Protein AF-A0ABD3M7P0-F1 (afdb_monomer_lite)

Radius of gyration: 21.56 Å; chains: 1; bounding box: 68×52×53 Å

Sequence (259 aa):
MTFDNIQPNRVEDSIAHQPITVCNRIAPLPPSDDIQATLRYATCPLLSNPPEKTTILLFLLDNTQLKGRTGNNLIEFFHSLQYGRDKGIVVGMMQENWPTRMITEMWMAVHDDNIVAWKRMMERAFCVINSKRMDSADLFYYQHEGSRDDYIGFQSHIIRALWRSYNKGSGFDIQHAPVRDMCSAVDAIFGGVRAPVYSVVHSRSLEDVGMYLSKMVSDKFGCDPIAALEMQPEYVKAVLEPLDLLKHPIIFMTDNQRP

pLDDT: mean 74.7, std 16.62, range [27.19, 93.44]

Foldseek 3Di:
DDDDDPDPPDPVVPPLQDAQAFLNFGDPDDSVLSNVLCVVALDQVCVVPPPPDQPEEEDDDPPDDDPDDLVLVLQLVLLQLLVCVLVVHAYAYACPDPVQQSLCQWFQADAPVPVVVSQVLCCRQRVHDHDDDDYRPCSSPDDRPDDPVVSVSNSVSSVSSRSNGGDQQDHAGSVRHTHDGPSVVVCVQANPDNDFDEAEDEQDDPDPCQLVVLVVCCVVPVDDSVCVNQVPPVSVCVVCVVVVRVVGGYHYHYPPDRD

Secondary structure (DSSP, 8-state):
-------S-SSHHHHTTSPPEETTEE-SS-HHHHHHHHHHHS--HHHHS--SS--EEEB---SS---SSHHHHHHHHHHHHHHHHHHT-EEE--TTSHHHHHHHHHBS-B-TT-HHHHHHHHHHHH-EE----B-SHHHHT---SS-HHHHHHHHHHHHHHHHHSB-BS-SB-TTSPBPPBHHHHHHHHHTT-SS---EEEEE---GGGHHHHHHHHHHHH---HHHHHH--HHHHHHHHTTTT-TTS-EEEEE-SS--

Organism: NCBI:txid259834

Structure (mmCIF, N/CA/C/O backbone):
data_AF-A0ABD3M7P0-F1
#
_entry.id   AF-A0ABD3M7P0-F1
#
loop_
_atom_site.group_PDB
_atom_site.id
_atom_site.type_symbol
_atom_site.label_atom_id
_atom_site.label_alt_id
_atom_site.label_comp_id
_atom_site.label_asym_id
_atom_site.label_entity_id
_atom_site.label_seq_id
_atom_site.pdbx_PDB_ins_code
_atom_site.Cartn_x
_atom_site.Cartn_y
_atom_site.Cartn_z
_atom_site.occupancy
_atom_site.B_iso_or_equiv
_atom_site.auth_seq_id
_atom_site.auth_comp_id
_atom_site.auth_asym_id
_atom_site.auth_atom_id
_atom_site.pdbx_PDB_model_num
ATOM 1 N N . MET A 1 1 ? -41.342 26.541 14.309 1.00 34.12 1 MET A N 1
ATOM 2 C CA . MET A 1 1 ? -40.269 26.500 13.298 1.00 34.12 1 MET A CA 1
ATOM 3 C C . MET A 1 1 ? -39.732 25.090 13.292 1.00 34.12 1 MET A C 1
ATOM 5 O O . MET A 1 1 ? -39.305 24.598 14.327 1.00 34.12 1 MET A O 1
ATOM 9 N N . THR A 1 2 ? -39.949 24.417 12.175 1.00 27.19 2 THR A N 1
ATOM 10 C CA . THR A 1 2 ? -39.587 23.032 11.891 1.00 27.19 2 THR A CA 1
ATOM 11 C C . THR A 1 2 ? -38.071 22.891 11.821 1.00 27.19 2 THR A C 1
ATOM 13 O O . THR A 1 2 ? -37.410 23.689 11.166 1.00 27.19 2 THR A O 1
ATOM 16 N N . PHE A 1 3 ? -37.528 21.895 12.520 1.00 27.95 3 PHE A N 1
ATOM 17 C CA . PHE A 1 3 ? -36.149 21.459 12.344 1.00 27.95 3 PHE A CA 1
ATOM 18 C C . PHE A 1 3 ? -36.082 20.646 11.051 1.00 27.95 3 PHE A C 1
ATOM 20 O O . PHE A 1 3 ? -36.719 19.597 10.948 1.00 27.95 3 PHE A O 1
ATOM 27 N N . ASP A 1 4 ? -35.365 21.164 10.059 1.00 28.31 4 ASP A N 1
ATOM 28 C CA . ASP A 1 4 ? -35.147 20.477 8.793 1.00 28.31 4 ASP A CA 1
ATOM 29 C C . ASP A 1 4 ? -34.330 19.196 9.002 1.00 28.31 4 ASP A C 1
ATOM 31 O O . ASP A 1 4 ? -33.220 19.197 9.539 1.00 28.31 4 ASP A O 1
ATOM 35 N N . ASN A 1 5 ? -34.917 18.089 8.547 1.00 29.88 5 ASN A N 1
ATOM 36 C CA . ASN A 1 5 ? -34.289 16.785 8.391 1.00 29.88 5 ASN A CA 1
ATOM 37 C C . ASN A 1 5 ? -33.162 16.869 7.351 1.00 29.88 5 ASN A C 1
ATOM 39 O O . ASN A 1 5 ? -33.416 16.797 6.148 1.00 29.88 5 ASN A O 1
ATOM 43 N N . ILE A 1 6 ? -31.909 16.941 7.798 1.00 29.84 6 ILE A N 1
ATOM 44 C CA . ILE A 1 6 ? -30.758 16.627 6.946 1.00 29.84 6 ILE A CA 1
ATOM 45 C C . ILE A 1 6 ? -30.538 15.112 7.030 1.00 29.84 6 ILE A C 1
ATOM 47 O O . ILE A 1 6 ? -30.031 14.595 8.023 1.00 29.84 6 ILE A O 1
ATOM 51 N N . GLN A 1 7 ? -30.973 14.388 5.995 1.00 27.64 7 GLN A N 1
ATOM 52 C CA . GLN A 1 7 ? -30.707 12.955 5.851 1.00 27.64 7 GLN A CA 1
ATOM 53 C C . GLN A 1 7 ? -29.190 12.685 5.758 1.00 27.64 7 GLN A C 1
ATOM 55 O O . GLN A 1 7 ? -28.537 13.280 4.900 1.00 27.64 7 GLN A O 1
ATOM 60 N N . PRO A 1 8 ? -28.627 11.747 6.542 1.00 33.41 8 PRO A N 1
ATOM 61 C CA . PRO A 1 8 ? -27.193 11.449 6.514 1.00 33.41 8 PRO A CA 1
ATOM 62 C C . PRO A 1 8 ? -26.737 10.473 5.405 1.00 33.41 8 PRO A C 1
ATOM 64 O O . PRO A 1 8 ? -25.574 10.096 5.390 1.00 33.41 8 PRO A O 1
ATOM 67 N N . ASN A 1 9 ? -27.580 10.086 4.437 1.00 35.09 9 ASN A N 1
ATOM 68 C CA . ASN A 1 9 ? -27.332 8.877 3.624 1.00 35.09 9 ASN A CA 1
ATOM 69 C C . ASN A 1 9 ? -27.219 9.087 2.097 1.00 35.09 9 ASN A C 1
ATOM 71 O O . ASN A 1 9 ? -27.801 8.320 1.339 1.00 35.09 9 ASN A O 1
ATOM 75 N N . ARG A 1 10 ? -26.497 10.097 1.587 1.00 29.58 10 ARG A N 1
ATOM 76 C CA . ARG A 1 10 ? -26.306 10.227 0.115 1.00 29.58 10 ARG A CA 1
ATOM 77 C C . ARG A 1 10 ? -24.883 10.108 -0.419 1.00 29.58 10 ARG A C 1
ATOM 79 O O . ARG A 1 10 ? -24.726 9.935 -1.621 1.00 29.58 10 ARG A O 1
ATOM 86 N N . VAL A 1 11 ? -23.861 10.153 0.431 1.00 35.03 11 VAL A N 1
ATOM 87 C CA . VAL A 1 11 ? -22.460 10.034 -0.021 1.00 35.03 11 VAL A CA 1
ATOM 88 C C . VAL A 1 11 ? -21.917 8.608 0.165 1.00 35.03 11 VAL A C 1
ATOM 90 O O . VAL A 1 11 ? -21.076 8.163 -0.616 1.00 35.03 11 VAL A O 1
ATOM 93 N N . GLU A 1 12 ? -22.448 7.865 1.142 1.00 43.38 12 GLU A N 1
ATOM 94 C CA . GLU A 1 12 ? -21.851 6.622 1.657 1.00 43.38 12 GLU A CA 1
ATOM 95 C C . GLU A 1 12 ? -22.088 5.378 0.780 1.00 43.38 12 GLU A C 1
ATOM 97 O O . GLU A 1 12 ? -21.212 4.519 0.723 1.00 43.38 12 GLU A O 1
ATOM 102 N N . ASP A 1 13 ? -23.155 5.327 -0.025 1.00 37.53 13 ASP A N 1
ATOM 103 C CA . ASP A 1 13 ? -23.338 4.246 -1.010 1.00 37.53 13 ASP A CA 1
ATOM 104 C C . ASP A 1 13 ? -22.427 4.394 -2.241 1.00 37.53 13 ASP A C 1
ATOM 106 O O . ASP A 1 13 ? -22.209 3.432 -2.968 1.00 37.53 13 ASP A O 1
ATOM 110 N N . SER A 1 14 ? -21.850 5.567 -2.522 1.00 44.66 14 SER A N 1
ATOM 111 C CA . SER A 1 14 ? -21.172 5.787 -3.814 1.00 44.66 14 SER A CA 1
ATOM 112 C C . SER A 1 14 ? -19.737 5.244 -3.888 1.00 44.66 14 SER A C 1
ATOM 114 O O . SER A 1 14 ? -19.272 4.899 -4.974 1.00 44.66 14 SER A O 1
ATOM 116 N N . ILE A 1 15 ? -19.036 5.121 -2.753 1.00 51.03 15 ILE A N 1
ATOM 117 C CA . ILE A 1 15 ? -17.598 4.789 -2.730 1.00 51.03 15 ILE A CA 1
ATOM 118 C C . ILE A 1 15 ? -17.359 3.282 -2.922 1.00 51.03 15 ILE A C 1
ATOM 120 O O . ILE A 1 15 ? -16.410 2.899 -3.604 1.00 51.03 15 ILE A O 1
ATOM 124 N N . ALA A 1 16 ? -18.247 2.429 -2.396 1.00 52.16 16 ALA A N 1
ATOM 125 C CA . ALA A 1 16 ? -18.160 0.972 -2.554 1.00 52.16 16 ALA A CA 1
ATOM 126 C C . ALA A 1 16 ? -18.487 0.490 -3.983 1.00 52.16 16 ALA A C 1
ATOM 128 O O . ALA A 1 16 ? -18.104 -0.612 -4.363 1.00 52.16 16 ALA A O 1
ATOM 129 N N . HIS A 1 17 ? -19.165 1.313 -4.790 1.00 58.31 17 HIS A N 1
ATOM 130 C CA . HIS A 1 17 ? -19.591 0.950 -6.147 1.00 58.31 17 HIS A CA 1
ATOM 131 C C . HIS A 1 17 ? -18.637 1.438 -7.243 1.00 58.31 17 HIS A C 1
ATOM 133 O O . HIS A 1 17 ? -18.790 1.058 -8.405 1.00 58.31 17 HIS A O 1
ATOM 139 N N . GLN A 1 18 ? -17.654 2.278 -6.905 1.00 72.81 18 GLN A N 1
ATOM 140 C CA . GLN A 1 18 ? -16.674 2.758 -7.873 1.00 72.81 18 GLN A CA 1
ATOM 141 C C . GLN A 1 18 ? -15.417 1.883 -7.848 1.00 72.81 18 GLN A C 1
ATOM 143 O O . GLN A 1 18 ? -14.859 1.656 -6.766 1.00 72.81 18 GLN A O 1
ATOM 148 N N . PRO A 1 19 ? -14.931 1.426 -9.020 1.00 83.25 19 PRO A N 1
ATOM 149 C CA . PRO A 1 19 ? -13.650 0.740 -9.117 1.00 83.25 19 PRO A CA 1
ATOM 150 C C . PRO A 1 19 ? -12.552 1.553 -8.435 1.00 83.25 19 PRO A C 1
ATOM 152 O O . PRO A 1 19 ? -12.539 2.782 -8.523 1.00 83.25 19 PRO A O 1
ATOM 155 N N . ILE A 1 20 ? -11.615 0.879 -7.769 1.00 86.62 20 ILE A N 1
ATOM 156 C CA . ILE A 1 20 ? -10.441 1.560 -7.222 1.00 86.62 20 ILE A CA 1
ATOM 157 C C . ILE A 1 20 ? -9.685 2.187 -8.390 1.00 86.62 20 ILE A C 1
ATOM 159 O O . ILE A 1 20 ? -9.281 1.493 -9.323 1.00 86.62 20 ILE A O 1
ATOM 163 N N . THR A 1 21 ? -9.491 3.501 -8.333 1.00 87.00 21 THR A N 1
ATOM 164 C CA . THR A 1 21 ? -8.684 4.230 -9.307 1.00 87.00 21 THR A CA 1
ATOM 165 C C . THR A 1 21 ? -7.470 4.831 -8.626 1.00 87.00 21 THR A C 1
ATOM 167 O O . THR A 1 21 ? -7.626 5.629 -7.705 1.00 87.00 21 THR A O 1
ATOM 170 N N . VAL A 1 22 ? -6.277 4.512 -9.121 1.00 87.25 22 VAL A N 1
ATOM 171 C CA . VAL A 1 22 ? -5.016 5.114 -8.676 1.00 87.25 22 VAL A CA 1
ATOM 172 C C . VAL A 1 22 ? -4.423 5.885 -9.843 1.00 87.25 22 VAL A C 1
ATOM 174 O O . VAL A 1 22 ? -4.208 5.333 -10.918 1.00 87.25 22 VAL A O 1
ATOM 177 N N . CYS A 1 23 ? -4.209 7.184 -9.663 1.00 88.12 23 CYS A N 1
ATOM 178 C CA . CYS A 1 23 ? -3.700 8.088 -10.697 1.00 88.12 23 CYS A CA 1
ATOM 179 C C . CYS A 1 23 ? -4.470 7.968 -12.018 1.00 88.12 23 CYS A C 1
ATOM 181 O O . CYS A 1 23 ? -3.887 7.772 -13.079 1.00 88.12 23 CYS A O 1
ATOM 183 N N . ASN A 1 24 ? -5.806 8.025 -11.934 1.00 85.56 24 ASN A N 1
ATOM 184 C CA . ASN A 1 24 ? -6.737 7.883 -13.064 1.00 85.56 24 ASN A CA 1
ATOM 185 C C . ASN A 1 24 ? -6.643 6.541 -13.822 1.00 85.56 24 ASN A C 1
ATOM 187 O O . ASN A 1 24 ? -7.165 6.417 -14.931 1.00 85.56 24 ASN A O 1
ATOM 191 N N . ARG A 1 25 ? -6.009 5.522 -13.231 1.00 85.12 25 ARG A N 1
ATOM 192 C CA . ARG A 1 25 ? -5.933 4.156 -13.762 1.00 85.12 25 ARG A CA 1
ATOM 193 C C . ARG A 1 25 ? -6.795 3.244 -12.909 1.00 85.12 25 ARG A C 1
ATOM 195 O O . ARG A 1 25 ? -6.714 3.277 -11.685 1.00 85.12 25 ARG A O 1
ATOM 202 N N . ILE A 1 26 ? -7.637 2.452 -13.561 1.00 86.62 26 ILE A N 1
ATOM 203 C CA . ILE A 1 26 ? -8.522 1.502 -12.888 1.00 86.62 26 ILE A CA 1
ATOM 204 C C . ILE A 1 26 ? -7.674 0.315 -12.429 1.00 86.62 26 ILE A C 1
ATOM 206 O O . ILE A 1 26 ? -6.949 -0.270 -13.233 1.00 86.62 26 ILE A O 1
ATOM 210 N N . ALA A 1 27 ? -7.755 -0.030 -11.146 1.00 84.06 27 ALA A N 1
ATOM 211 C CA . ALA A 1 27 ? -7.107 -1.218 -10.617 1.00 84.06 27 ALA A CA 1
ATOM 212 C C . ALA A 1 27 ? -7.692 -2.472 -11.294 1.00 84.06 27 ALA A C 1
ATOM 214 O O . ALA A 1 27 ? -8.910 -2.540 -11.483 1.00 84.06 27 ALA A O 1
ATOM 215 N N . PRO A 1 28 ? -6.872 -3.483 -11.632 1.00 82.88 28 PRO A N 1
ATOM 216 C CA . PRO A 1 28 ? -7.331 -4.728 -12.246 1.00 82.88 28 PRO A CA 1
ATOM 217 C C . PRO A 1 28 ? -7.988 -5.650 -11.201 1.00 82.88 28 PRO A C 1
ATOM 219 O O . PRO A 1 28 ? -7.573 -6.787 -11.002 1.00 82.88 28 PRO A O 1
ATOM 222 N N . LEU A 1 29 ? -8.989 -5.133 -10.491 1.00 82.69 29 LEU A N 1
ATOM 223 C CA . LEU A 1 29 ? -9.744 -5.823 -9.453 1.00 82.69 29 LEU A CA 1
ATOM 224 C C . LEU A 1 29 ? -11.227 -5.833 -9.843 1.00 82.69 29 LEU A C 1
ATOM 226 O O . LEU A 1 29 ? -11.776 -4.764 -10.135 1.00 82.69 29 LEU A O 1
ATOM 230 N N . PRO A 1 30 ? -11.896 -7.000 -9.844 1.00 83.25 30 PRO A N 1
ATOM 231 C CA . PRO A 1 30 ? -13.334 -7.061 -10.054 1.00 83.25 30 PRO A CA 1
ATOM 232 C C . PRO A 1 30 ? -14.069 -6.222 -8.995 1.00 83.25 30 PRO A C 1
ATOM 234 O O . PRO A 1 30 ? -13.798 -6.385 -7.803 1.00 83.25 30 PRO A O 1
ATOM 237 N N . PRO A 1 31 ? -15.029 -5.357 -9.377 1.00 81.50 31 PRO A N 1
ATOM 238 C CA . PRO A 1 31 ? -15.791 -4.564 -8.409 1.00 81.50 31 PRO A CA 1
ATOM 239 C C . PRO A 1 31 ? -16.505 -5.418 -7.351 1.00 81.50 31 PRO A C 1
ATOM 241 O O . PRO A 1 31 ? -16.611 -5.013 -6.197 1.00 81.50 31 PRO A O 1
ATOM 244 N N . SER A 1 32 ? -16.942 -6.628 -7.719 1.00 82.81 32 SER A N 1
ATOM 245 C CA . SER A 1 32 ? -17.551 -7.599 -6.802 1.00 82.81 32 SER A CA 1
ATOM 246 C C . SER A 1 32 ? -16.642 -7.964 -5.631 1.00 82.81 32 SER A C 1
ATOM 248 O O . SER A 1 32 ? -17.107 -8.047 -4.497 1.00 82.81 32 SER A O 1
ATOM 250 N N . ASP A 1 33 ? -15.351 -8.148 -5.894 1.00 83.69 33 ASP A N 1
ATOM 251 C CA . ASP A 1 33 ? -14.376 -8.601 -4.900 1.00 83.69 33 ASP A CA 1
ATOM 252 C C . ASP A 1 33 ? -14.041 -7.478 -3.917 1.00 83.69 33 ASP A C 1
ATOM 254 O O . ASP A 1 33 ? -13.677 -7.721 -2.762 1.00 83.69 33 ASP A O 1
ATOM 258 N N . ASP A 1 34 ? -14.162 -6.230 -4.366 1.00 81.44 34 ASP A N 1
ATOM 259 C CA . ASP A 1 34 ? -13.997 -5.064 -3.512 1.00 81.44 34 ASP A CA 1
ATOM 260 C C . ASP A 1 34 ? -15.216 -4.813 -2.627 1.00 81.44 34 ASP A C 1
ATOM 262 O O . ASP A 1 34 ? -15.075 -4.584 -1.423 1.00 81.44 34 ASP A O 1
ATOM 266 N N . ILE A 1 35 ? -16.417 -4.961 -3.190 1.00 83.31 35 ILE A N 1
ATOM 267 C CA . ILE A 1 35 ? -17.670 -4.891 -2.433 1.00 83.31 35 ILE A CA 1
ATOM 268 C C . ILE A 1 35 ? -17.692 -5.979 -1.357 1.00 83.31 35 ILE A C 1
ATOM 270 O O . ILE A 1 35 ? -17.953 -5.680 -0.194 1.00 83.31 35 ILE A O 1
ATOM 274 N N . GLN A 1 36 ? -17.369 -7.227 -1.706 1.00 85.44 36 GLN A N 1
ATOM 275 C CA . GLN A 1 36 ? -17.345 -8.325 -0.737 1.00 85.44 36 GLN A CA 1
ATOM 276 C C . GLN A 1 36 ? -16.320 -8.096 0.377 1.00 85.44 36 GLN A C 1
ATOM 278 O O . GLN A 1 36 ? -16.635 -8.317 1.547 1.00 85.44 36 GLN A O 1
ATOM 283 N N . ALA A 1 37 ? -15.118 -7.620 0.042 1.00 84.50 37 ALA A N 1
ATOM 284 C CA . ALA A 1 37 ? -14.114 -7.292 1.050 1.00 84.50 37 ALA A CA 1
ATOM 285 C C . ALA A 1 37 ? -14.589 -6.160 1.970 1.00 84.50 37 ALA A C 1
ATOM 287 O O . ALA A 1 37 ? -14.445 -6.261 3.183 1.00 84.50 37 ALA A O 1
ATOM 288 N N . THR A 1 38 ? -15.204 -5.115 1.415 1.00 82.81 38 THR A N 1
ATOM 289 C CA . THR A 1 38 ? -15.759 -3.999 2.193 1.00 82.81 38 THR A CA 1
ATOM 290 C C . THR A 1 38 ? -16.859 -4.479 3.135 1.00 82.81 38 THR A C 1
ATOM 292 O O . THR A 1 38 ? -16.803 -4.206 4.329 1.00 82.81 38 THR A O 1
ATOM 295 N N . LEU A 1 39 ? -17.816 -5.266 2.639 1.00 84.06 39 LEU A N 1
ATOM 296 C CA . LEU A 1 39 ? -18.893 -5.826 3.459 1.00 84.06 39 LEU A CA 1
ATOM 297 C C . LEU A 1 39 ? -18.368 -6.706 4.599 1.00 84.06 39 LEU A C 1
ATOM 299 O O . LEU A 1 39 ? -18.954 -6.726 5.677 1.00 84.06 39 LEU A O 1
ATOM 303 N N . ARG A 1 40 ? -17.271 -7.433 4.364 1.00 86.00 40 ARG A N 1
ATOM 304 C CA . ARG A 1 40 ? -16.697 -8.365 5.338 1.00 86.00 40 ARG A CA 1
ATOM 305 C C . ARG A 1 40 ? -15.770 -7.697 6.352 1.00 86.00 40 ARG A C 1
ATOM 307 O O . ARG A 1 40 ? -15.697 -8.161 7.487 1.00 86.00 40 ARG A O 1
ATOM 314 N N . TYR A 1 41 ? -15.036 -6.663 5.945 1.00 86.06 41 TYR A N 1
ATOM 315 C CA . TYR A 1 41 ? -13.905 -6.135 6.712 1.00 86.06 41 TYR A CA 1
ATOM 316 C C . TYR A 1 41 ? -14.047 -4.667 7.131 1.00 86.06 41 TYR A C 1
ATOM 318 O O . TYR A 1 41 ? -13.384 -4.272 8.085 1.00 86.06 41 TYR A O 1
ATOM 326 N N . ALA A 1 42 ? -14.917 -3.874 6.493 1.00 78.38 42 ALA A N 1
ATOM 327 C CA . ALA A 1 42 ? -15.084 -2.456 6.834 1.00 78.38 42 ALA A CA 1
ATOM 328 C C . ALA A 1 42 ? -15.968 -2.229 8.072 1.00 78.38 42 ALA A C 1
ATOM 330 O O . ALA A 1 42 ? -15.966 -1.146 8.657 1.00 78.38 42 ALA A O 1
ATOM 331 N N . THR A 1 43 ? -16.756 -3.227 8.483 1.00 73.06 43 THR A N 1
ATOM 332 C CA . THR A 1 43 ? -17.590 -3.106 9.681 1.00 73.06 43 THR A CA 1
ATOM 333 C C . THR A 1 43 ? -16.725 -3.126 10.935 1.00 73.06 43 THR A C 1
ATOM 335 O O . THR A 1 43 ? -16.047 -4.115 11.208 1.00 73.06 43 THR A O 1
ATOM 338 N N . CYS A 1 44 ? -16.823 -2.065 11.735 1.00 70.88 44 CYS A N 1
ATOM 339 C CA . CYS A 1 44 ? -16.153 -1.934 13.025 1.00 70.88 44 CYS A CA 1
ATOM 340 C C . CYS A 1 44 ? -17.190 -1.788 14.155 1.00 70.88 44 CYS A C 1
ATOM 342 O O . CYS A 1 44 ? -17.470 -0.671 14.598 1.00 70.88 44 CYS A O 1
ATOM 344 N N . PRO A 1 45 ? -17.789 -2.891 14.644 1.00 64.25 45 PRO A N 1
ATOM 345 C CA . PRO A 1 45 ? -18.817 -2.833 15.690 1.00 64.25 45 PRO A CA 1
ATOM 346 C C . PRO A 1 45 ? -18.329 -2.139 16.971 1.00 64.25 45 PRO A C 1
ATOM 348 O O . PRO A 1 45 ? -19.108 -1.511 17.687 1.00 64.25 45 PRO A O 1
ATOM 351 N N . LEU A 1 46 ? -17.021 -2.223 17.226 1.00 63.16 46 LEU A N 1
ATOM 352 C CA . LEU A 1 46 ? -16.352 -1.693 18.410 1.00 63.16 46 LEU A CA 1
ATOM 353 C C . LEU A 1 46 ? -16.267 -0.155 18.441 1.00 63.16 46 LEU A C 1
ATOM 355 O O . LEU A 1 46 ? -16.063 0.404 19.514 1.00 63.16 46 LEU A O 1
ATOM 359 N N . LEU A 1 47 ? -16.449 0.543 17.309 1.00 63.59 47 LEU A N 1
ATOM 360 C CA . LEU A 1 47 ? -16.574 2.010 17.292 1.00 63.59 47 LEU A CA 1
ATOM 361 C C . LEU A 1 47 ? -17.962 2.473 17.752 1.00 63.59 47 LEU A C 1
ATOM 363 O O . LEU A 1 47 ? -18.091 3.533 18.359 1.00 63.59 47 LEU A O 1
ATOM 367 N N . SER A 1 48 ? -19.005 1.692 17.461 1.00 61.91 48 SER A N 1
ATOM 368 C CA . SER A 1 48 ? -20.387 2.018 17.833 1.00 61.91 48 SER A CA 1
ATOM 369 C C . SER A 1 48 ? -20.734 1.571 19.254 1.00 61.91 48 SER A C 1
ATOM 371 O O . SER A 1 48 ? -21.534 2.228 19.909 1.00 61.91 48 SER A O 1
ATOM 373 N N . ASN A 1 49 ? -20.120 0.483 19.729 1.00 59.47 49 ASN A N 1
ATOM 374 C CA . ASN A 1 49 ? -20.277 -0.055 21.081 1.00 59.47 49 ASN A CA 1
ATOM 375 C C . ASN A 1 49 ? -18.896 -0.429 21.650 1.00 59.47 49 ASN A C 1
ATOM 377 O O . ASN A 1 49 ? -18.520 -1.606 21.615 1.00 59.47 49 ASN A O 1
ATOM 381 N N . PRO A 1 50 ? -18.108 0.550 22.129 1.00 57.66 50 PRO A N 1
ATOM 382 C CA . PRO A 1 50 ? -16.790 0.272 22.680 1.00 57.66 50 PRO A CA 1
ATOM 383 C C . PRO A 1 50 ? -16.919 -0.610 23.934 1.00 57.66 50 PRO A C 1
ATOM 385 O O . PRO A 1 50 ? -17.724 -0.295 24.814 1.00 57.66 50 PRO A O 1
ATOM 388 N N . PRO A 1 51 ? -16.164 -1.718 24.046 1.00 53.88 51 PRO A N 1
ATOM 389 C CA . PRO A 1 51 ? -16.175 -2.542 25.251 1.00 53.88 51 PRO A CA 1
ATOM 390 C C . PRO A 1 51 ? -15.686 -1.734 26.466 1.00 53.88 51 PRO A C 1
ATOM 392 O O . PRO A 1 51 ? -14.774 -0.923 26.343 1.00 53.88 51 PRO A O 1
ATOM 395 N N . GLU A 1 52 ? -16.241 -1.985 27.662 1.00 48.69 52 GLU A N 1
ATOM 396 C CA . GLU A 1 52 ? -15.881 -1.269 28.912 1.00 48.69 52 GLU A CA 1
ATOM 397 C C . GLU A 1 52 ? -14.375 -1.329 29.242 1.00 48.69 52 GLU A C 1
ATOM 399 O O . GLU A 1 52 ? -13.842 -0.473 29.949 1.00 48.69 52 GLU A O 1
ATOM 404 N N . LYS A 1 53 ? -13.681 -2.339 28.706 1.00 46.06 53 LYS A N 1
ATOM 405 C CA . LYS A 1 53 ? -12.224 -2.471 28.699 1.00 46.06 53 LYS A CA 1
ATOM 406 C C . LYS A 1 53 ? -11.728 -2.482 27.259 1.00 46.06 53 LYS A C 1
ATOM 408 O O . LYS A 1 53 ? -11.477 -3.542 26.690 1.00 46.06 53 LYS A O 1
ATOM 413 N N . THR A 1 54 ? -11.558 -1.309 26.669 1.00 47.53 54 THR A N 1
ATOM 414 C CA . THR A 1 54 ? -10.768 -1.192 25.447 1.00 47.53 54 THR A CA 1
ATOM 415 C C . THR A 1 54 ? -9.312 -1.419 25.838 1.00 47.53 54 THR A C 1
ATOM 417 O O . THR A 1 54 ? -8.645 -0.528 26.361 1.00 47.53 54 THR A O 1
ATOM 420 N N . THR A 1 55 ? -8.810 -2.638 25.643 1.00 45.00 55 THR A N 1
ATOM 421 C CA . THR A 1 55 ? -7.368 -2.800 25.454 1.00 45.00 55 THR A CA 1
ATOM 422 C C . THR A 1 55 ? -7.028 -1.989 24.218 1.00 45.00 55 THR A C 1
ATOM 424 O O . THR A 1 55 ? -7.783 -1.971 23.256 1.00 45.00 55 THR A O 1
ATOM 427 N N . ILE A 1 56 ? -5.964 -1.215 24.263 1.00 49.09 56 ILE A N 1
ATOM 428 C CA . ILE A 1 56 ? -5.627 -0.335 23.162 1.00 49.09 56 ILE A CA 1
ATOM 429 C C . ILE A 1 56 ? -4.199 -0.673 22.785 1.00 49.09 56 ILE A C 1
ATOM 431 O O . ILE A 1 56 ? -3.301 -0.669 23.627 1.00 49.09 56 ILE A O 1
ATOM 435 N N . LEU A 1 57 ? -4.012 -1.014 21.516 1.00 48.66 57 LEU A N 1
ATOM 436 C CA . LEU A 1 57 ? -2.688 -1.216 20.951 1.00 48.66 57 LEU A CA 1
ATOM 437 C C . LEU A 1 57 ? -2.107 0.152 20.655 1.00 48.66 57 LEU A C 1
ATOM 439 O O . LEU A 1 57 ? -2.630 0.845 19.800 1.00 48.66 57 LEU A O 1
ATOM 443 N N . LEU A 1 58 ? -1.051 0.550 21.345 1.00 45.94 58 LEU A N 1
ATOM 444 C CA . LEU A 1 58 ? -0.341 1.783 21.032 1.00 45.94 58 LEU A CA 1
ATOM 445 C C . LEU A 1 58 ? 0.996 1.410 20.441 1.00 45.94 58 LEU A C 1
ATOM 447 O O . LEU 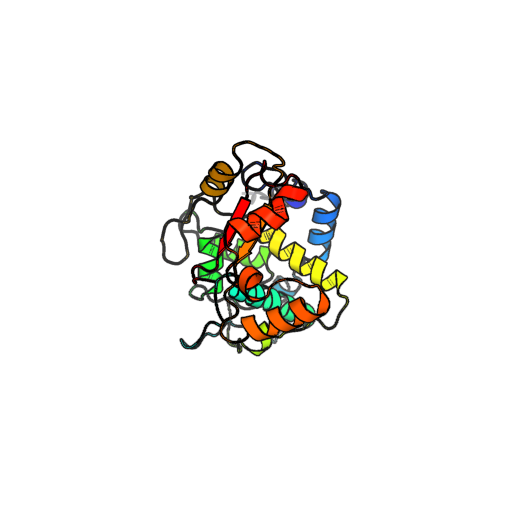A 1 58 ? 1.726 0.631 21.038 1.00 45.94 58 LEU A O 1
ATOM 451 N N . PHE A 1 59 ? 1.344 2.024 19.327 1.00 50.53 59 PHE A N 1
ATOM 452 C CA . PHE A 1 59 ? 2.685 1.922 18.781 1.00 50.53 59 PHE A CA 1
ATOM 453 C C . PHE A 1 59 ? 3.651 2.744 19.626 1.00 50.53 59 PHE A C 1
ATOM 455 O O . PHE A 1 59 ? 3.794 3.950 19.417 1.00 50.53 59 PHE A O 1
ATOM 462 N N . LEU A 1 60 ? 4.294 2.108 20.601 1.00 42.25 60 LEU A N 1
ATOM 463 C CA . LEU A 1 60 ? 5.509 2.652 21.180 1.00 42.25 60 LEU A CA 1
ATOM 464 C C . LEU A 1 60 ? 6.674 2.337 20.268 1.00 42.25 60 LEU A C 1
ATOM 466 O O . LEU A 1 60 ? 7.038 1.183 20.061 1.00 42.25 60 LEU A O 1
ATOM 470 N N . LEU A 1 61 ? 7.329 3.398 19.851 1.00 44.97 61 LEU A N 1
ATOM 471 C CA . LEU A 1 61 ? 8.767 3.390 19.936 1.00 44.97 61 LEU A CA 1
ATOM 472 C C . LEU A 1 61 ? 9.073 4.298 21.118 1.00 44.97 61 LEU A C 1
ATOM 474 O O . LEU A 1 61 ? 8.870 5.509 21.041 1.00 44.97 61 LEU A O 1
ATOM 478 N N . ASP A 1 62 ? 9.574 3.725 22.212 1.00 38.56 62 ASP A N 1
ATOM 479 C CA . ASP A 1 62 ? 10.654 4.448 22.876 1.00 38.56 62 ASP A CA 1
ATOM 480 C C . ASP A 1 62 ? 11.694 4.706 21.768 1.00 38.56 62 ASP A C 1
ATOM 482 O O . ASP A 1 62 ? 11.849 3.864 20.886 1.00 38.56 62 ASP A O 1
ATOM 486 N N . ASN A 1 63 ? 12.310 5.888 21.742 1.00 39.59 63 ASN A N 1
ATOM 487 C CA . ASN A 1 63 ? 13.160 6.469 20.679 1.00 39.59 63 ASN A CA 1
ATOM 488 C C . ASN A 1 63 ? 14.356 5.616 20.170 1.00 39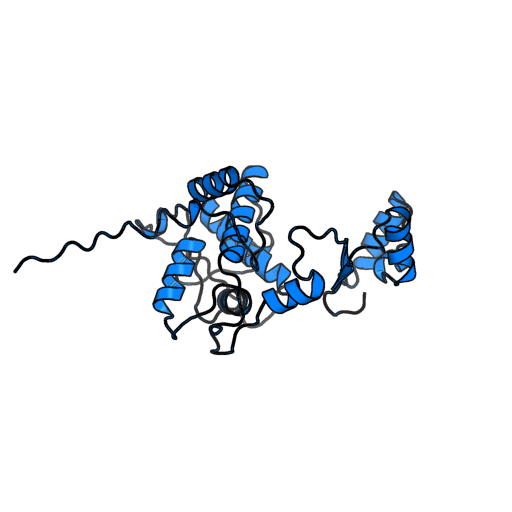.59 63 ASN A C 1
ATOM 490 O O . ASN A 1 63 ? 15.307 6.129 19.586 1.00 39.59 63 ASN A O 1
ATOM 494 N N . THR A 1 64 ? 14.347 4.313 20.392 1.00 39.97 64 THR A N 1
ATOM 495 C CA . THR A 1 64 ? 15.377 3.343 20.102 1.00 39.97 64 THR A CA 1
ATOM 496 C C . THR A 1 64 ? 14.763 2.183 19.315 1.00 39.97 64 THR A C 1
ATOM 498 O O . THR A 1 64 ? 14.176 1.274 19.888 1.00 39.97 64 THR A O 1
ATOM 501 N N . GLN A 1 65 ? 14.998 2.210 18.000 1.00 44.19 65 GLN A N 1
ATOM 502 C CA . GLN A 1 65 ? 14.879 1.094 17.049 1.00 44.19 65 GLN A CA 1
ATOM 503 C C . GLN A 1 65 ? 13.488 0.806 16.457 1.00 44.19 65 GLN A C 1
ATOM 505 O O . GLN A 1 65 ? 12.852 -0.197 16.761 1.00 44.19 65 GLN A O 1
ATOM 510 N N . LEU A 1 66 ? 13.097 1.616 15.462 1.00 47.78 66 LEU A N 1
ATOM 511 C CA . LEU A 1 66 ? 12.342 1.094 14.314 1.00 47.78 66 LEU A CA 1
ATOM 512 C C . LEU A 1 66 ? 13.073 -0.154 13.802 1.00 47.78 66 LEU A C 1
ATOM 514 O O . LEU A 1 66 ? 14.258 -0.055 13.464 1.00 47.78 66 LEU A O 1
ATOM 518 N N . LYS A 1 67 ? 12.405 -1.307 13.692 1.00 44.03 67 LYS A N 1
ATOM 519 C CA . LYS A 1 67 ? 12.965 -2.435 12.937 1.00 44.03 67 LYS A CA 1
ATOM 520 C C . LYS A 1 67 ? 12.849 -2.143 11.441 1.00 44.03 67 LYS A C 1
ATOM 522 O O . LYS A 1 67 ? 12.081 -2.761 10.715 1.00 44.03 67 LYS A O 1
ATOM 527 N N . GLY A 1 68 ? 13.663 -1.213 10.952 1.00 52.81 68 GLY A N 1
ATOM 528 C CA . GLY A 1 68 ? 13.895 -0.997 9.528 1.00 52.81 68 GLY A CA 1
ATOM 529 C C . GLY A 1 68 ? 13.064 0.106 8.864 1.00 52.81 68 GLY A C 1
ATOM 530 O O . GLY A 1 68 ? 12.689 1.106 9.467 1.00 52.81 68 GLY A O 1
ATOM 531 N N . ARG A 1 69 ? 12.917 -0.040 7.543 1.00 66.88 69 ARG A N 1
ATOM 532 C CA . ARG A 1 69 ? 12.463 0.979 6.576 1.00 66.88 69 ARG A CA 1
ATOM 533 C C . ARG A 1 69 ? 10.929 1.015 6.480 1.00 66.88 69 ARG A C 1
ATOM 535 O O . ARG A 1 69 ? 10.263 0.121 6.989 1.00 66.88 69 ARG A O 1
ATOM 542 N N . THR A 1 70 ? 10.367 1.972 5.734 1.00 70.88 70 THR A N 1
ATOM 543 C CA . THR A 1 70 ? 8.912 2.179 5.521 1.00 70.88 70 THR A CA 1
ATOM 544 C C . THR A 1 70 ? 8.096 0.902 5.256 1.00 70.88 70 THR A C 1
ATOM 546 O O . THR A 1 70 ? 6.959 0.799 5.702 1.00 70.88 70 THR A O 1
ATOM 549 N N . GLY A 1 71 ? 8.660 -0.096 4.567 1.00 71.88 71 GLY A N 1
ATOM 550 C CA . GLY A 1 71 ? 7.981 -1.374 4.325 1.00 71.88 71 GLY A CA 1
ATOM 551 C C . GLY A 1 71 ? 7.733 -2.205 5.591 1.00 71.88 71 GLY A C 1
ATOM 552 O O . GLY A 1 71 ? 6.660 -2.779 5.735 1.00 71.88 71 GLY A O 1
ATOM 553 N N . ASN A 1 72 ? 8.686 -2.239 6.525 1.00 73.31 72 ASN A N 1
ATOM 554 C CA . ASN A 1 72 ? 8.524 -2.965 7.789 1.00 73.31 72 ASN A CA 1
ATOM 555 C C . ASN A 1 72 ? 7.510 -2.257 8.687 1.00 73.31 72 ASN A C 1
ATOM 557 O O . ASN A 1 72 ? 6.634 -2.900 9.249 1.00 73.31 72 ASN A O 1
ATOM 561 N N . ASN A 1 73 ? 7.560 -0.927 8.708 1.00 74.94 73 ASN A N 1
ATOM 562 C CA .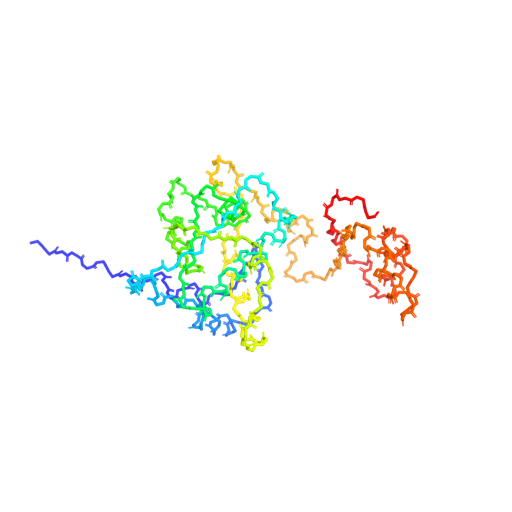 ASN A 1 73 ? 6.580 -0.083 9.381 1.00 74.94 73 ASN A CA 1
ATOM 563 C C . ASN A 1 73 ? 5.152 -0.364 8.872 1.00 74.94 73 ASN A C 1
ATOM 565 O O . ASN A 1 73 ? 4.228 -0.539 9.658 1.00 74.94 73 ASN A O 1
ATOM 569 N N . LEU A 1 74 ? 4.952 -0.494 7.556 1.00 80.88 74 LEU A N 1
ATOM 570 C CA . LEU A 1 74 ? 3.648 -0.893 7.012 1.00 80.88 74 LEU A CA 1
ATOM 571 C C . LEU A 1 74 ? 3.205 -2.279 7.494 1.00 80.88 74 LEU A C 1
ATOM 573 O O . LEU A 1 74 ? 2.041 -2.444 7.846 1.00 80.88 74 LEU A O 1
ATOM 577 N N . ILE A 1 75 ? 4.117 -3.253 7.553 1.00 81.19 75 ILE A N 1
ATOM 578 C CA . ILE A 1 75 ? 3.813 -4.604 8.052 1.00 81.19 75 ILE A CA 1
ATOM 579 C C . ILE A 1 75 ? 3.402 -4.561 9.529 1.00 81.19 75 ILE A C 1
ATOM 581 O O . ILE A 1 75 ? 2.401 -5.168 9.899 1.00 81.19 75 ILE A O 1
ATOM 585 N N . GLU A 1 76 ? 4.113 -3.804 10.367 1.00 78.06 76 GLU A N 1
ATOM 586 C CA . GLU A 1 76 ? 3.755 -3.624 11.781 1.00 78.06 76 GLU A CA 1
ATOM 587 C C . GLU A 1 76 ? 2.374 -2.988 11.940 1.00 78.06 76 GLU A C 1
ATOM 589 O O . GLU A 1 76 ? 1.565 -3.434 12.758 1.00 78.06 76 GLU A O 1
ATOM 594 N N . PHE A 1 77 ? 2.084 -1.968 11.128 1.00 82.50 77 PHE A N 1
ATOM 595 C CA . PHE A 1 77 ? 0.772 -1.334 11.101 1.00 82.50 77 PHE A CA 1
ATOM 596 C C . PHE A 1 77 ? -0.329 -2.342 10.752 1.00 82.50 77 PHE A C 1
ATOM 598 O O . PHE A 1 77 ? -1.343 -2.447 11.433 1.00 82.50 77 PHE A O 1
ATOM 605 N N . PHE A 1 78 ? -0.099 -3.140 9.722 1.00 88.31 78 PHE A N 1
ATOM 606 C CA . PHE A 1 78 ? -1.029 -4.146 9.226 1.00 88.31 78 PHE A CA 1
ATOM 607 C C . PHE A 1 78 ? -1.279 -5.285 10.215 1.00 88.31 78 PHE A C 1
ATOM 609 O O . PHE A 1 78 ? -2.412 -5.752 10.370 1.00 88.31 78 PHE A O 1
ATOM 616 N N . HIS A 1 79 ? -0.231 -5.727 10.904 1.00 85.62 79 HIS A N 1
ATOM 617 C CA . HIS A 1 79 ? -0.328 -6.754 11.930 1.00 85.62 79 HIS A CA 1
ATOM 618 C C . HIS A 1 79 ? -1.062 -6.264 13.173 1.00 85.62 79 HIS A C 1
ATOM 620 O O . HIS A 1 79 ? -1.808 -7.042 13.763 1.00 85.62 79 HIS A O 1
ATOM 626 N N . SER A 1 80 ? -0.935 -4.989 13.549 1.00 80.44 80 SER A N 1
ATOM 627 C CA . SER A 1 80 ? -1.713 -4.461 14.672 1.00 80.44 80 SER A CA 1
ATOM 628 C C . SER A 1 80 ? -3.207 -4.444 14.372 1.00 80.44 80 SER A C 1
ATOM 630 O O . SER A 1 80 ? -3.995 -4.870 15.215 1.00 80.44 80 SER A O 1
ATOM 632 N N . LEU A 1 81 ? -3.601 -4.036 13.160 1.00 86.12 81 LEU A N 1
ATOM 633 C CA . LEU A 1 81 ? -4.995 -4.070 12.720 1.00 86.12 81 LEU A CA 1
ATOM 634 C C . LEU A 1 81 ? -5.532 -5.504 12.722 1.00 86.12 81 LEU A C 1
ATOM 636 O O . LEU A 1 81 ? -6.649 -5.744 13.180 1.00 86.12 81 LEU A O 1
ATOM 640 N N . GLN A 1 82 ? -4.721 -6.464 12.263 1.00 87.19 82 GLN A N 1
ATOM 641 C CA . GLN A 1 82 ? -5.083 -7.882 12.290 1.00 87.19 82 GLN A CA 1
ATOM 642 C C . GLN A 1 82 ? -5.251 -8.382 13.727 1.00 87.19 82 GLN A C 1
ATOM 644 O O . GLN A 1 82 ? -6.263 -9.001 14.036 1.00 87.19 82 GLN A O 1
ATOM 649 N N . TYR A 1 83 ? -4.301 -8.075 14.612 1.00 82.19 83 TYR A N 1
ATOM 650 C CA . TYR A 1 83 ? -4.368 -8.448 16.022 1.00 82.19 83 TYR A CA 1
ATOM 651 C C . TYR A 1 83 ? -5.624 -7.882 16.690 1.00 82.19 83 TYR A C 1
ATOM 653 O O . TYR A 1 83 ? -6.338 -8.602 17.390 1.00 82.19 83 TYR A O 1
ATOM 661 N N . GLY A 1 84 ? -5.910 -6.597 16.454 1.00 79.00 84 GLY A N 1
ATOM 662 C CA . GLY A 1 84 ? -7.106 -5.932 16.959 1.00 79.00 84 GLY A CA 1
ATOM 663 C C . GLY A 1 84 ? -8.368 -6.668 16.523 1.00 79.00 84 GLY A C 1
ATOM 664 O O . GLY A 1 84 ? -9.183 -7.063 17.356 1.00 79.00 84 GLY A O 1
ATOM 665 N N . ARG A 1 85 ? -8.481 -6.969 15.229 1.00 84.00 85 ARG A N 1
ATOM 666 C CA . ARG A 1 85 ? -9.597 -7.750 14.689 1.00 84.00 85 ARG A CA 1
ATOM 667 C C . ARG A 1 85 ? -9.712 -9.136 15.330 1.00 84.00 85 ARG A C 1
ATOM 669 O O . ARG A 1 85 ? -10.795 -9.498 15.783 1.00 84.00 85 ARG A O 1
ATOM 676 N N . ASP A 1 86 ? -8.617 -9.887 15.397 1.00 83.69 86 ASP A N 1
ATOM 677 C CA . ASP A 1 86 ? -8.613 -11.277 15.867 1.00 83.69 86 ASP A CA 1
ATOM 678 C C . ASP A 1 86 ? -8.952 -11.397 17.356 1.00 83.69 86 ASP A C 1
ATOM 680 O O . ASP A 1 86 ? -9.543 -12.388 17.788 1.00 83.69 86 ASP A O 1
ATOM 684 N N . LYS A 1 87 ? -8.596 -10.386 18.154 1.00 77.56 87 LYS A N 1
ATOM 685 C CA . LYS A 1 87 ? -8.856 -10.362 19.598 1.00 77.56 87 LYS A CA 1
ATOM 686 C C . LYS A 1 87 ? -10.092 -9.535 19.980 1.00 77.56 87 LYS A C 1
ATOM 688 O O . LYS A 1 87 ? -10.416 -9.466 21.163 1.00 77.56 87 LYS A O 1
ATOM 693 N N . GLY A 1 88 ? -10.798 -8.936 19.016 1.00 74.50 88 GLY A N 1
ATOM 694 C CA . GLY A 1 88 ? -11.965 -8.083 19.278 1.00 74.50 88 GLY A CA 1
ATOM 695 C C . GLY A 1 88 ? -11.607 -6.784 20.009 1.00 74.50 88 GLY A C 1
ATOM 696 O O . GLY A 1 88 ? -12.349 -6.320 20.873 1.00 74.50 88 GLY A O 1
ATOM 697 N N . ILE A 1 89 ? -10.444 -6.224 19.687 1.00 74.06 89 ILE A N 1
ATOM 698 C CA . ILE A 1 89 ? -9.819 -5.070 20.323 1.00 74.06 89 ILE A CA 1
ATOM 699 C C . ILE A 1 89 ? -9.690 -3.930 19.303 1.00 74.06 89 ILE A C 1
ATOM 701 O O . ILE A 1 89 ? -9.382 -4.158 18.136 1.00 74.06 89 ILE A O 1
ATOM 705 N N . VAL A 1 90 ? -9.878 -2.685 19.746 1.00 72.62 90 VAL A N 1
ATOM 706 C CA . VAL A 1 90 ? -9.669 -1.510 18.889 1.00 72.62 90 VAL A CA 1
ATOM 707 C C . VAL A 1 90 ? -8.215 -1.060 18.957 1.00 72.62 90 VAL A C 1
ATOM 709 O O . VAL A 1 90 ? -7.644 -0.886 20.036 1.00 72.62 90 VAL A O 1
ATOM 712 N N . VAL A 1 91 ? -7.611 -0.849 17.792 1.00 74.31 91 VAL A N 1
ATOM 713 C CA . VAL A 1 91 ? -6.220 -0.404 17.689 1.00 74.31 91 VAL A CA 1
ATOM 714 C C . VAL A 1 91 ? -6.124 1.096 17.953 1.00 74.31 91 VAL A C 1
ATOM 716 O O . VAL A 1 91 ? -6.897 1.888 17.421 1.00 74.31 91 VAL A O 1
ATOM 719 N N . GLY A 1 92 ? -5.159 1.478 18.785 1.00 69.38 92 GLY A N 1
ATOM 720 C CA . GLY A 1 92 ? -4.836 2.852 19.131 1.00 69.38 92 GLY A CA 1
ATOM 721 C C . GLY A 1 92 ? -3.813 3.470 18.181 1.00 69.38 92 GLY A C 1
ATOM 722 O O . GLY A 1 92 ? -2.724 2.930 17.993 1.00 69.38 92 GLY A O 1
ATOM 723 N N . MET A 1 93 ? -4.079 4.654 17.640 1.00 70.31 93 MET A N 1
ATOM 724 C CA . MET A 1 93 ? -3.043 5.458 16.979 1.00 70.31 93 MET A CA 1
ATOM 725 C C . MET A 1 93 ? -2.843 6.770 17.734 1.00 70.31 93 MET A C 1
ATOM 727 O O . MET A 1 93 ? -3.794 7.364 18.220 1.00 70.31 93 MET A O 1
ATOM 731 N N . MET A 1 94 ? -1.600 7.224 17.899 1.00 63.53 94 MET A N 1
ATOM 732 C CA . MET A 1 94 ? -1.332 8.558 18.438 1.00 63.53 94 MET A CA 1
ATOM 733 C C . MET A 1 94 ? -1.130 9.532 17.288 1.00 63.53 94 MET A C 1
ATOM 735 O O . MET A 1 94 ? -0.476 9.209 16.308 1.00 63.53 94 MET A O 1
ATOM 739 N N . GLN A 1 95 ? -1.638 10.751 17.426 1.00 64.56 95 GLN A N 1
ATOM 740 C CA . GLN A 1 95 ? -1.548 11.743 16.358 1.00 64.56 95 GLN A CA 1
ATOM 741 C C . GLN A 1 95 ? -0.092 12.041 15.946 1.00 64.56 95 GLN A C 1
ATOM 743 O O . GLN A 1 95 ? 0.179 12.212 14.770 1.00 64.56 95 GLN A O 1
ATOM 748 N N . GLU A 1 96 ? 0.863 12.027 16.875 1.00 66.50 96 GLU A N 1
ATOM 749 C CA . GLU A 1 96 ? 2.266 12.382 16.595 1.00 66.50 96 GLU A CA 1
ATOM 750 C C . GLU A 1 96 ? 3.193 11.168 16.402 1.00 66.50 96 GLU A C 1
ATOM 752 O O . GLU A 1 96 ? 4.415 11.299 16.435 1.00 66.50 96 GLU A O 1
ATOM 757 N N . ASN A 1 97 ? 2.642 9.963 16.221 1.00 70.88 97 ASN A N 1
ATOM 758 C CA . ASN A 1 97 ? 3.455 8.754 16.079 1.00 70.88 97 ASN A CA 1
ATOM 759 C C . ASN A 1 97 ? 3.865 8.460 14.623 1.00 70.88 97 ASN A C 1
ATOM 761 O O . ASN A 1 97 ? 3.335 9.026 13.663 1.00 70.88 97 ASN A O 1
ATOM 765 N N . TRP A 1 98 ? 4.828 7.544 14.458 1.00 75.31 98 TRP A N 1
ATOM 766 C CA . TRP A 1 98 ? 5.359 7.185 13.141 1.00 75.31 98 TRP A CA 1
ATOM 767 C C . TRP A 1 98 ? 4.300 6.647 12.161 1.00 75.31 98 TRP A C 1
ATOM 769 O O . TRP A 1 98 ? 4.404 7.025 10.994 1.00 75.31 98 TRP A O 1
ATOM 779 N N . PRO A 1 99 ? 3.280 5.839 12.548 1.00 77.38 99 PRO A N 1
ATOM 780 C CA . PRO A 1 99 ? 2.244 5.424 11.612 1.00 77.38 99 PRO A CA 1
ATOM 781 C C . PRO A 1 99 ? 1.427 6.611 11.120 1.00 77.38 99 PRO A C 1
ATOM 783 O O . PRO A 1 99 ? 1.192 6.704 9.925 1.00 77.38 99 PRO A O 1
ATOM 786 N N . THR A 1 100 ? 1.040 7.549 11.993 1.00 79.94 100 THR A N 1
ATOM 787 C CA . THR A 1 100 ? 0.313 8.750 11.555 1.00 79.94 100 THR A CA 1
ATOM 788 C C . THR A 1 100 ? 1.146 9.557 10.570 1.00 79.94 100 THR A C 1
ATOM 790 O O . THR A 1 100 ? 0.659 9.904 9.497 1.00 79.94 100 THR A O 1
ATOM 793 N N . ARG A 1 101 ? 2.427 9.774 10.883 1.00 82.50 101 ARG A N 1
ATOM 794 C CA . ARG A 1 101 ? 3.364 10.438 9.977 1.00 82.50 101 ARG A CA 1
ATOM 795 C C . ARG A 1 101 ? 3.444 9.721 8.626 1.00 82.50 101 ARG A C 1
ATOM 797 O O . ARG A 1 101 ? 3.129 10.324 7.611 1.00 82.50 101 ARG A O 1
ATOM 804 N N . MET A 1 102 ? 3.784 8.434 8.623 1.00 85.12 102 MET A N 1
ATOM 805 C CA . MET A 1 102 ? 3.927 7.617 7.414 1.00 85.12 102 MET A CA 1
ATOM 806 C C . MET A 1 102 ? 2.647 7.597 6.577 1.00 85.12 102 MET A C 1
ATOM 808 O O . MET A 1 102 ? 2.712 7.746 5.358 1.00 85.12 102 MET A O 1
ATOM 812 N N . ILE A 1 103 ? 1.496 7.413 7.232 1.00 88.75 103 ILE A N 1
ATOM 813 C CA . ILE A 1 103 ? 0.198 7.419 6.570 1.00 88.75 103 ILE A CA 1
ATOM 814 C C . ILE A 1 103 ? 0.007 8.772 5.918 1.00 88.75 103 ILE A C 1
ATOM 816 O O . ILE A 1 103 ? -0.084 8.767 4.709 1.00 88.75 103 ILE A O 1
ATOM 820 N N . THR A 1 104 ? 0.065 9.889 6.651 1.00 89.88 104 THR A N 1
ATOM 821 C CA . THR A 1 104 ? -0.171 11.236 6.092 1.00 89.88 104 THR A CA 1
ATOM 822 C C . THR A 1 10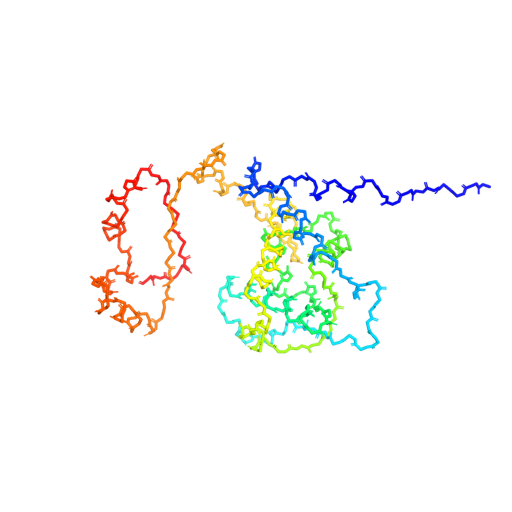4 ? 0.833 11.655 5.009 1.00 89.88 104 THR A C 1
ATOM 824 O O . THR A 1 104 ? 0.461 12.353 4.069 1.00 89.88 104 THR A O 1
ATOM 827 N N . GLU A 1 105 ? 2.095 11.216 5.094 1.00 87.69 105 GLU A N 1
ATOM 828 C CA . GLU A 1 105 ? 3.131 11.513 4.094 1.00 87.69 105 GLU A CA 1
ATOM 829 C C . GLU A 1 105 ? 2.825 10.858 2.733 1.00 87.69 105 GLU A C 1
ATOM 831 O O . GLU A 1 105 ? 3.047 11.465 1.678 1.00 87.69 105 GLU A O 1
ATOM 836 N N . MET A 1 106 ? 2.314 9.623 2.737 1.00 85.06 106 MET A N 1
ATOM 837 C CA . MET A 1 106 ? 2.143 8.797 1.530 1.00 85.06 106 MET A CA 1
ATOM 838 C C . MET A 1 106 ? 0.681 8.672 1.062 1.00 85.06 106 MET A C 1
ATOM 840 O O . MET A 1 106 ? 0.407 8.577 -0.138 1.00 85.06 106 MET A O 1
ATOM 844 N N . TRP A 1 107 ? -0.254 8.698 2.002 1.00 92.00 107 TRP A N 1
ATOM 845 C CA . TRP A 1 107 ? -1.698 8.556 1.839 1.00 92.00 107 TRP A CA 1
ATOM 846 C C . TRP A 1 107 ? -2.429 9.571 2.740 1.00 92.00 107 TRP A C 1
ATOM 848 O O . TRP A 1 107 ? -1.819 10.281 3.525 1.00 92.00 107 TRP A O 1
ATOM 858 N N . MET A 1 108 ? -3.753 9.653 2.638 1.00 92.19 108 MET A N 1
ATOM 859 C CA . MET A 1 108 ? -4.651 10.329 3.585 1.00 92.19 108 MET A CA 1
ATOM 860 C C . MET A 1 108 ? -4.104 11.667 4.117 1.00 92.19 108 MET A C 1
ATOM 862 O O . MET A 1 108 ? -4.005 11.852 5.330 1.00 92.19 108 MET A O 1
ATOM 866 N N . ALA A 1 109 ? -3.712 12.579 3.224 1.00 92.94 109 ALA A N 1
ATOM 867 C CA . ALA A 1 109 ? -3.249 13.912 3.601 1.00 92.94 109 ALA A CA 1
ATOM 868 C C . ALA A 1 109 ? -4.304 14.680 4.417 1.00 92.94 109 ALA A C 1
ATOM 870 O O . ALA A 1 109 ? -5.516 14.491 4.257 1.00 92.94 109 ALA A O 1
ATOM 871 N N . VAL A 1 110 ? -3.845 15.582 5.284 1.00 91.31 110 VAL A N 1
ATOM 872 C CA . VAL A 1 110 ? -4.722 16.525 5.981 1.00 91.31 110 VAL A CA 1
ATOM 873 C C . VAL A 1 110 ? -5.029 17.686 5.037 1.00 91.31 110 VAL A C 1
ATOM 875 O O . VAL A 1 110 ? -4.124 18.323 4.499 1.00 91.31 110 VAL A O 1
ATOM 878 N N . HIS A 1 111 ? -6.315 17.966 4.842 1.00 90.00 111 HIS A N 1
ATOM 879 C CA . HIS A 1 111 ? -6.796 19.090 4.041 1.00 90.00 111 HIS A CA 1
ATOM 880 C C . HIS A 1 111 ? -7.444 20.145 4.938 1.00 90.00 111 HIS A C 1
ATOM 882 O O . HIS A 1 111 ? -8.089 19.799 5.931 1.00 90.00 111 HIS A O 1
ATOM 888 N N . ASP A 1 112 ? -7.274 21.418 4.570 1.00 88.00 112 ASP A N 1
ATOM 889 C CA . ASP A 1 112 ? -7.883 22.584 5.231 1.00 88.00 112 ASP A CA 1
ATOM 890 C C . ASP A 1 112 ? -7.646 22.640 6.753 1.00 88.00 112 ASP A C 1
ATOM 892 O O . ASP A 1 112 ? -8.522 23.059 7.509 1.00 88.00 112 ASP A O 1
ATOM 896 N N . ASP A 1 113 ? -6.499 22.126 7.214 1.00 83.00 113 ASP A N 1
ATOM 897 C CA . ASP A 1 113 ? -6.147 21.942 8.632 1.00 83.00 113 ASP A CA 1
ATOM 898 C C . ASP A 1 113 ? -7.219 21.199 9.457 1.00 83.00 113 ASP A C 1
ATOM 900 O O . ASP A 1 113 ? -7.266 21.250 10.692 1.00 83.00 113 ASP A O 1
ATOM 904 N N . ASN A 1 114 ? -8.095 20.447 8.783 1.00 88.06 114 ASN A N 1
ATOM 905 C CA . ASN A 1 114 ? -9.233 19.787 9.399 1.00 88.06 114 ASN A CA 1
ATOM 906 C C . ASN A 1 114 ? -8.845 18.409 9.939 1.00 88.06 114 ASN A C 1
ATOM 908 O O . ASN A 1 114 ? -9.252 17.352 9.443 1.00 88.06 114 ASN A O 1
ATOM 912 N N . ILE A 1 115 ? -8.077 18.427 11.026 1.00 83.44 115 ILE A N 1
ATOM 913 C CA . ILE A 1 115 ? -7.621 17.214 11.703 1.00 83.44 115 ILE A CA 1
ATOM 914 C C . ILE A 1 115 ? -8.780 16.345 12.214 1.00 83.44 115 ILE A C 1
ATOM 916 O O . ILE A 1 115 ? -8.645 15.132 12.346 1.00 83.44 115 ILE A O 1
ATOM 920 N N . VAL A 1 116 ? -9.940 16.941 12.502 1.00 85.62 116 VAL A N 1
ATOM 921 C CA . VAL A 1 116 ? -11.125 16.207 12.966 1.00 85.62 116 VAL A CA 1
ATOM 922 C C . VAL A 1 116 ? -11.715 15.368 11.834 1.00 85.62 116 VAL A C 1
ATOM 924 O O . VAL A 1 116 ? -12.047 14.201 12.048 1.00 85.62 116 VAL A O 1
ATOM 927 N N . ALA A 1 117 ? -11.819 15.929 10.627 1.00 86.81 117 ALA A N 1
ATOM 928 C CA . ALA A 1 117 ? -12.253 15.186 9.448 1.00 86.81 117 ALA A CA 1
ATOM 929 C C . ALA A 1 117 ? -11.261 14.070 9.101 1.00 86.81 117 ALA A C 1
ATOM 931 O O . ALA A 1 117 ? -11.682 12.942 8.843 1.00 86.81 117 ALA A O 1
ATOM 932 N N . TRP A 1 118 ? -9.960 14.358 9.184 1.00 87.75 118 TRP A N 1
ATOM 933 C CA . TRP A 1 118 ? -8.915 13.354 8.997 1.00 87.75 118 TRP A CA 1
ATOM 934 C C . TRP A 1 118 ? -9.031 12.199 10.006 1.00 87.75 118 TRP A C 1
ATOM 936 O O . TRP A 1 118 ? -9.043 11.036 9.609 1.00 87.75 118 TRP A O 1
ATOM 946 N N . LYS A 1 119 ? -9.221 12.501 11.300 1.00 82.12 119 LYS A N 1
ATOM 947 C CA . LYS A 1 119 ? -9.420 11.483 12.350 1.00 82.12 119 LYS A CA 1
ATOM 948 C C . LYS A 1 119 ? -10.602 10.577 12.027 1.00 82.12 119 LYS A C 1
ATOM 950 O O . LYS A 1 119 ? -10.452 9.362 12.021 1.00 82.12 119 LYS A O 1
ATOM 955 N N . ARG A 1 120 ? -11.747 11.158 11.662 1.00 83.44 120 ARG A N 1
ATOM 956 C CA . ARG A 1 120 ? -12.933 10.383 11.263 1.00 83.44 120 ARG A CA 1
ATOM 957 C C . ARG A 1 120 ? -12.669 9.503 10.044 1.00 83.44 120 ARG A C 1
ATOM 959 O O . ARG A 1 120 ? -13.195 8.397 9.974 1.00 83.44 120 ARG A O 1
ATOM 966 N N . MET A 1 121 ? -11.879 9.983 9.084 1.00 86.00 121 MET A N 1
ATOM 967 C CA . MET A 1 121 ? -11.488 9.198 7.914 1.00 86.00 121 MET A CA 1
ATOM 968 C C . MET A 1 121 ? -10.649 7.978 8.323 1.00 86.00 121 MET A C 1
ATOM 970 O O . MET A 1 121 ? -10.943 6.874 7.876 1.00 86.00 121 MET A O 1
ATOM 974 N N . MET A 1 122 ? -9.667 8.160 9.210 1.00 84.06 122 MET A N 1
ATOM 975 C CA . MET A 1 122 ? -8.821 7.083 9.741 1.00 84.06 122 MET A CA 1
ATOM 976 C C . MET A 1 122 ? -9.610 6.055 10.552 1.00 84.06 122 MET A C 1
ATOM 978 O O . MET A 1 122 ? -9.494 4.857 10.300 1.00 84.06 122 MET A O 1
ATOM 982 N N . GLU A 1 123 ? -10.437 6.519 11.493 1.00 80.50 123 GLU A N 1
ATOM 983 C CA . GLU A 1 123 ? -11.283 5.665 12.335 1.00 80.50 123 GLU A CA 1
ATOM 984 C C . GLU A 1 123 ? -12.171 4.765 11.466 1.00 80.50 123 GLU A C 1
ATOM 986 O O . GLU A 1 123 ? -12.244 3.557 11.682 1.00 80.50 123 GLU A O 1
ATOM 991 N N . ARG A 1 124 ? -12.783 5.335 10.420 1.00 81.12 124 ARG A N 1
ATOM 992 C CA . ARG A 1 124 ? -13.632 4.598 9.475 1.00 81.12 124 ARG A CA 1
ATOM 993 C C . ARG A 1 124 ? -12.846 3.648 8.574 1.00 81.12 124 ARG A C 1
ATOM 995 O O . ARG A 1 124 ? -13.328 2.556 8.305 1.00 81.12 124 ARG A O 1
ATOM 1002 N N . ALA A 1 125 ? -11.676 4.062 8.089 1.00 83.94 125 ALA A N 1
ATOM 1003 C CA . ALA A 1 125 ? -10.885 3.274 7.146 1.00 83.94 125 ALA A CA 1
ATOM 1004 C C . ALA A 1 125 ? -10.215 2.059 7.800 1.00 83.94 125 ALA A C 1
ATOM 1006 O O . ALA A 1 125 ? -10.072 1.026 7.150 1.00 83.94 125 ALA A O 1
ATOM 1007 N N . PHE A 1 126 ? -9.800 2.178 9.066 1.00 82.94 126 PHE A N 1
ATOM 1008 C CA . PHE A 1 126 ? -8.970 1.163 9.721 1.00 82.94 126 PHE A CA 1
ATOM 1009 C C . PHE A 1 126 ? -9.542 0.608 11.024 1.00 82.94 126 PHE A C 1
ATOM 1011 O O . PHE A 1 126 ? -8.903 -0.255 11.616 1.00 82.94 126 PHE A O 1
ATOM 1018 N N . CYS A 1 127 ? -10.716 1.054 11.486 1.00 78.19 127 CYS A N 1
ATOM 1019 C CA . CYS A 1 127 ? -11.262 0.629 12.783 1.00 78.19 127 CYS A CA 1
ATOM 1020 C C . CYS A 1 127 ? -10.276 0.927 13.935 1.00 78.19 127 CYS A C 1
ATOM 1022 O O . CYS A 1 127 ? -10.023 0.101 14.812 1.00 78.19 127 CYS A O 1
ATOM 1024 N N . VAL A 1 128 ? -9.678 2.121 13.903 1.00 71.44 128 VAL A N 1
ATOM 1025 C CA . VAL A 1 128 ? -8.740 2.614 14.923 1.00 71.44 128 VAL A CA 1
ATOM 1026 C C . VAL A 1 128 ? -9.420 3.662 15.800 1.00 71.44 128 VAL A C 1
ATOM 1028 O O . VAL A 1 128 ? -10.334 4.335 15.340 1.00 71.44 128 VAL A O 1
ATOM 1031 N N . ILE A 1 129 ? -8.971 3.831 17.042 1.00 68.38 129 ILE A N 1
ATOM 1032 C CA . ILE A 1 129 ? -9.284 4.990 17.898 1.00 68.38 129 ILE A CA 1
ATOM 1033 C C . ILE A 1 129 ? -7.981 5.631 18.379 1.00 68.38 129 ILE A C 1
ATOM 1035 O O . ILE A 1 129 ? -6.908 5.053 18.253 1.00 68.38 129 ILE A O 1
ATOM 1039 N N . ASN A 1 130 ? -8.040 6.821 18.972 1.00 54.69 130 ASN A N 1
ATOM 1040 C CA . ASN A 1 130 ? -6.882 7.397 19.662 1.00 54.69 130 ASN A CA 1
ATOM 1041 C C . ASN A 1 130 ? -6.858 6.950 21.130 1.00 54.69 130 ASN A C 1
ATOM 1043 O O . ASN A 1 130 ? -7.738 7.374 21.878 1.00 54.69 130 ASN A O 1
ATOM 1047 N N . SER A 1 131 ? -5.853 6.183 21.585 1.00 48.62 131 SER A N 1
ATOM 1048 C CA . SER A 1 131 ? -5.675 5.866 23.025 1.00 48.62 131 SER A CA 1
ATOM 1049 C C . SER A 1 131 ? -4.356 5.110 23.363 1.00 48.62 131 SER A C 1
ATOM 1051 O O . SER A 1 131 ? -3.600 4.885 22.427 1.00 48.62 131 SER A O 1
ATOM 1053 N N . LYS A 1 132 ? -4.116 4.753 24.663 1.00 46.62 132 LYS A N 1
ATOM 1054 C CA . LYS A 1 132 ? -2.886 4.282 25.426 1.00 46.62 132 LYS A CA 1
ATOM 1055 C C . LYS A 1 132 ? -2.360 2.816 25.162 1.00 46.62 132 LYS A C 1
ATOM 1057 O O . LYS A 1 132 ? -3.010 2.121 24.416 1.00 46.62 132 LYS A O 1
ATOM 1062 N N . ARG A 1 133 ? -1.340 2.236 25.859 1.00 51.16 133 ARG A N 1
ATOM 1063 C CA . ARG A 1 133 ? 0.096 1.927 25.494 1.00 51.16 133 ARG A CA 1
ATOM 1064 C C . ARG A 1 133 ? 0.331 0.385 25.245 1.00 51.16 133 ARG A C 1
ATOM 1066 O O . ARG A 1 133 ? -0.136 -0.357 26.100 1.00 51.16 133 ARG A O 1
ATOM 1073 N N . MET A 1 134 ? 1.067 -0.111 24.215 1.00 48.09 134 MET A N 1
ATOM 1074 C CA . MET A 1 134 ? 1.540 -1.534 24.060 1.00 48.09 134 MET A CA 1
ATOM 1075 C C . MET A 1 134 ? 2.927 -1.644 23.347 1.00 48.09 134 MET A C 1
ATOM 1077 O O . MET A 1 134 ? 3.401 -0.639 22.831 1.00 48.09 134 MET A O 1
ATOM 1081 N N . ASP A 1 135 ? 3.606 -2.805 23.357 1.00 54.19 135 ASP A N 1
ATOM 1082 C CA . ASP A 1 135 ? 4.977 -3.012 22.816 1.00 54.19 135 ASP A CA 1
ATOM 1083 C C . ASP A 1 135 ? 4.995 -3.504 21.340 1.00 54.19 135 ASP A C 1
ATOM 1085 O O . ASP A 1 135 ? 4.085 -4.200 20.897 1.00 54.19 135 ASP A O 1
ATOM 1089 N N . SER A 1 136 ? 6.021 -3.121 20.567 1.00 56.06 136 SER A N 1
ATOM 1090 C CA . SER A 1 136 ? 6.128 -3.258 19.098 1.00 56.06 136 SER A CA 1
ATOM 1091 C C . SER A 1 136 ? 6.646 -4.619 18.607 1.00 56.06 136 SER A C 1
ATOM 1093 O O . SER A 1 136 ? 6.250 -5.080 17.533 1.00 56.06 136 SER A O 1
ATOM 1095 N N . ALA A 1 137 ? 7.501 -5.292 19.384 1.00 57.72 137 ALA A N 1
ATOM 1096 C CA . ALA A 1 137 ? 8.132 -6.548 18.969 1.00 57.72 137 ALA A CA 1
ATOM 1097 C C . ALA A 1 137 ? 7.113 -7.685 18.774 1.00 57.72 137 ALA A C 1
ATOM 1099 O O . ALA A 1 137 ? 7.222 -8.455 17.818 1.00 57.72 137 ALA A O 1
ATOM 1100 N N . ASP A 1 138 ? 6.094 -7.741 19.632 1.00 62.41 138 ASP A N 1
ATOM 1101 C CA . ASP A 1 138 ? 5.025 -8.742 19.568 1.00 62.41 138 ASP A CA 1
ATOM 1102 C C . ASP A 1 138 ? 4.124 -8.556 18.336 1.00 62.41 138 ASP A C 1
ATOM 1104 O O . ASP A 1 138 ? 3.581 -9.525 17.805 1.00 62.41 138 ASP A O 1
ATOM 1108 N N . LEU A 1 139 ? 3.994 -7.320 17.839 1.00 64.62 139 LEU A N 1
ATOM 1109 C CA . LEU A 1 139 ? 3.197 -7.000 16.652 1.00 64.62 139 LEU A CA 1
ATOM 1110 C C . LEU A 1 139 ? 3.930 -7.362 15.359 1.00 64.62 139 LEU A C 1
ATOM 1112 O O . LEU A 1 139 ? 3.320 -7.909 14.440 1.00 64.62 139 LEU A O 1
ATOM 1116 N N . PHE A 1 140 ? 5.240 -7.112 15.281 1.00 61.59 140 PHE A N 1
ATOM 1117 C CA . PHE A 1 140 ? 6.021 -7.438 14.084 1.00 61.59 140 PHE A CA 1
ATOM 1118 C C . PHE A 1 140 ? 5.961 -8.938 13.758 1.00 61.59 140 PHE A C 1
ATOM 1120 O O . PHE A 1 140 ? 5.731 -9.318 12.610 1.00 61.59 140 PHE A O 1
ATOM 1127 N N . TYR A 1 141 ? 6.105 -9.796 14.772 1.00 67.19 141 TYR A N 1
ATOM 1128 C CA . TYR A 1 141 ? 6.068 -11.255 14.613 1.00 67.19 141 TYR A CA 1
ATOM 1129 C C . TYR A 1 141 ? 4.672 -11.865 14.757 1.00 67.19 141 TYR A C 1
ATOM 1131 O O . TYR A 1 141 ? 4.556 -13.091 14.801 1.00 67.19 141 TYR A O 1
ATOM 1139 N N . TYR A 1 142 ? 3.619 -11.046 14.829 1.00 74.75 142 TYR A N 1
ATOM 1140 C CA . TYR A 1 142 ? 2.268 -11.557 14.993 1.00 74.75 142 TYR A CA 1
ATOM 1141 C C . TYR A 1 142 ? 1.879 -12.494 13.845 1.00 74.75 142 TYR A C 1
ATOM 1143 O O . TYR A 1 142 ? 2.078 -12.195 12.666 1.00 74.75 142 TYR A O 1
ATOM 1151 N N . GLN A 1 143 ? 1.296 -13.634 14.208 1.00 79.25 143 GLN A N 1
ATOM 1152 C CA . GLN A 1 143 ? 0.784 -14.621 13.269 1.00 79.25 143 GLN A CA 1
ATOM 1153 C C . GLN A 1 143 ? -0.716 -14.776 13.477 1.00 79.25 143 GLN A C 1
ATOM 1155 O O . GLN A 1 143 ? -1.177 -15.075 14.579 1.00 79.25 143 GLN A O 1
ATOM 1160 N N . HIS A 1 144 ? -1.469 -14.582 12.397 1.00 84.50 144 HIS A N 1
ATOM 1161 C CA . HIS A 1 144 ? -2.899 -14.843 12.379 1.00 84.50 144 HIS A CA 1
ATOM 1162 C C . HIS A 1 144 ? -3.164 -16.331 12.645 1.00 84.50 144 HIS A C 1
ATOM 1164 O O . HIS A 1 144 ? -2.637 -17.193 11.944 1.00 84.50 144 HIS A O 1
ATOM 1170 N N . GLU A 1 145 ? -3.995 -16.623 13.646 1.00 84.38 145 GLU A N 1
ATOM 1171 C CA . GLU A 1 145 ? -4.344 -17.996 14.047 1.00 84.38 145 GLU A CA 1
ATOM 1172 C C . GLU A 1 145 ? -5.419 -18.631 13.136 1.00 84.38 145 GLU A C 1
ATOM 1174 O O . GLU A 1 145 ? -5.665 -19.835 13.212 1.00 84.38 145 GLU A O 1
ATOM 1179 N N . GLY A 1 146 ? -6.082 -17.839 12.285 1.00 86.38 146 GLY A N 1
ATOM 1180 C CA . GLY A 1 146 ? -7.123 -18.307 11.368 1.00 86.38 146 GLY A CA 1
ATOM 1181 C C . GLY A 1 146 ? -6.607 -18.708 9.981 1.00 86.38 146 GLY A C 1
ATOM 1182 O O . GLY A 1 146 ? -5.433 -19.004 9.763 1.00 86.38 146 GLY A O 1
ATOM 1183 N N . SER A 1 147 ? -7.516 -18.755 9.003 1.00 91.19 147 SER A N 1
ATOM 1184 C CA . SER A 1 147 ? -7.173 -19.188 7.642 1.00 91.19 147 SER A CA 1
ATOM 1185 C C . SER A 1 147 ? -6.288 -18.171 6.916 1.00 91.19 147 SER A C 1
ATOM 1187 O O . SER A 1 147 ? -6.520 -16.963 6.997 1.00 91.19 147 SER A O 1
ATOM 1189 N N . ARG A 1 148 ? -5.348 -18.665 6.101 1.00 87.88 148 ARG A N 1
ATOM 1190 C CA . ARG A 1 148 ? -4.511 -17.824 5.232 1.00 87.88 148 ARG A CA 1
ATOM 1191 C C . ARG A 1 148 ? -5.339 -16.916 4.315 1.00 87.88 148 ARG A C 1
ATOM 1193 O O . ARG A 1 148 ? -4.951 -15.771 4.104 1.00 87.88 148 ARG A O 1
ATOM 1200 N N . ASP A 1 149 ? -6.466 -17.403 3.804 1.00 88.12 149 ASP A N 1
ATOM 1201 C CA . ASP A 1 149 ? -7.343 -16.629 2.919 1.00 88.12 149 ASP A CA 1
ATOM 1202 C C . ASP A 1 149 ? -8.002 -15.454 3.647 1.00 88.12 149 ASP A C 1
ATOM 1204 O O . ASP A 1 149 ? -8.118 -14.369 3.082 1.00 88.12 149 ASP A O 1
ATOM 1208 N N . ASP A 1 150 ? -8.386 -15.633 4.914 1.00 89.25 150 ASP A N 1
ATOM 1209 C CA . ASP A 1 150 ? -8.941 -14.543 5.720 1.00 89.25 150 ASP A CA 1
ATOM 1210 C C . ASP A 1 150 ? -7.889 -13.479 6.054 1.00 89.25 150 ASP A C 1
ATOM 1212 O O . ASP A 1 150 ? -8.178 -12.288 5.932 1.00 89.25 150 ASP A O 1
ATOM 1216 N N . TYR A 1 151 ? -6.661 -13.900 6.382 1.00 90.38 151 TYR A N 1
ATOM 1217 C CA . TYR A 1 151 ? -5.526 -12.988 6.536 1.00 90.38 151 TYR A CA 1
ATOM 1218 C C . TYR A 1 151 ? -5.286 -12.191 5.249 1.00 90.38 151 TYR A C 1
ATOM 1220 O O . TYR A 1 151 ? -5.295 -10.964 5.270 1.00 90.38 151 TYR A O 1
ATOM 1228 N N . ILE A 1 152 ? -5.145 -12.868 4.102 1.00 89.56 152 ILE A N 1
ATOM 1229 C CA . ILE A 1 152 ? -4.933 -12.203 2.807 1.00 89.56 152 ILE A CA 1
ATOM 1230 C C . ILE A 1 152 ? -6.088 -11.249 2.491 1.00 89.56 152 ILE A C 1
ATOM 1232 O O . ILE A 1 152 ? -5.843 -10.131 2.034 1.00 89.56 152 ILE A O 1
ATOM 1236 N N . GLY A 1 153 ? -7.332 -11.662 2.741 1.00 90.31 153 GLY A N 1
ATOM 1237 C CA . GLY A 1 153 ? -8.521 -10.849 2.503 1.00 90.31 153 GLY A CA 1
ATOM 1238 C C . GLY A 1 153 ? -8.510 -9.552 3.309 1.00 90.31 153 GLY A C 1
ATOM 1239 O O . GLY A 1 153 ? -8.719 -8.476 2.745 1.00 90.31 153 GLY A O 1
ATOM 1240 N N . PHE A 1 154 ? -8.198 -9.634 4.602 1.00 90.94 154 PHE A N 1
ATOM 1241 C CA . PHE A 1 154 ? -8.147 -8.467 5.480 1.00 90.94 154 PHE A CA 1
ATOM 1242 C C . PHE A 1 154 ? -6.970 -7.541 5.164 1.00 90.94 154 PHE A C 1
ATOM 1244 O O . PHE A 1 154 ? -7.153 -6.332 5.026 1.00 90.94 154 PHE A O 1
ATOM 1251 N N . GLN A 1 155 ? -5.779 -8.102 4.948 1.00 91.44 155 GLN A N 1
ATOM 1252 C CA . GLN A 1 155 ? -4.606 -7.332 4.529 1.00 91.44 155 GLN A CA 1
ATOM 1253 C C . GLN A 1 155 ? -4.849 -6.612 3.198 1.00 91.44 155 GLN A C 1
ATOM 1255 O O . GLN A 1 155 ? -4.547 -5.428 3.045 1.00 91.44 155 GLN A O 1
ATOM 1260 N N . SER A 1 156 ? -5.489 -7.297 2.247 1.00 90.50 156 SER A N 1
ATOM 1261 C CA . SER A 1 156 ? -5.892 -6.700 0.973 1.00 90.50 156 SER A CA 1
ATOM 1262 C C . SER A 1 156 ? -6.881 -5.555 1.170 1.00 90.50 156 SER A C 1
ATOM 1264 O O . SER A 1 156 ? -6.767 -4.542 0.486 1.00 90.50 156 SER A O 1
ATOM 1266 N N . HIS A 1 157 ? -7.833 -5.677 2.099 1.00 90.50 157 HIS A N 1
ATOM 1267 C CA . HIS A 1 157 ? -8.779 -4.606 2.409 1.00 90.50 157 HIS A CA 1
ATOM 1268 C C . HIS A 1 157 ? -8.077 -3.341 2.930 1.00 90.50 157 HIS A C 1
ATOM 1270 O O . HIS A 1 157 ? -8.342 -2.254 2.418 1.00 90.50 157 HIS A O 1
ATOM 1276 N N . ILE A 1 158 ? -7.123 -3.479 3.858 1.00 90.81 158 ILE A N 1
ATOM 1277 C CA . ILE A 1 158 ? -6.334 -2.348 4.383 1.00 90.81 158 ILE A CA 1
ATOM 1278 C C . ILE A 1 158 ? -5.562 -1.657 3.249 1.00 90.81 158 ILE A C 1
ATOM 1280 O O . ILE A 1 158 ? -5.603 -0.434 3.107 1.00 90.81 158 ILE A O 1
ATOM 1284 N N . ILE A 1 159 ? -4.902 -2.440 2.392 1.00 91.31 159 ILE A N 1
ATOM 1285 C CA . ILE A 1 159 ? -4.161 -1.926 1.233 1.00 91.31 159 ILE A CA 1
ATOM 1286 C C . ILE A 1 159 ? -5.092 -1.160 0.282 1.00 91.31 159 ILE A C 1
ATOM 1288 O O . ILE A 1 159 ? -4.750 -0.077 -0.190 1.00 91.31 159 ILE A O 1
ATOM 1292 N N . ARG A 1 160 ? -6.289 -1.689 0.011 1.00 90.12 160 ARG A N 1
ATOM 1293 C CA . ARG A 1 160 ? -7.294 -1.024 -0.832 1.00 90.12 160 ARG A CA 1
ATOM 1294 C C . ARG A 1 160 ? -7.759 0.297 -0.219 1.00 90.12 160 ARG A C 1
ATOM 1296 O O . ARG A 1 160 ? -7.886 1.273 -0.954 1.00 90.12 160 ARG A O 1
ATOM 1303 N N . ALA A 1 161 ? -7.956 0.356 1.099 1.00 89.69 161 ALA A N 1
ATOM 1304 C CA . ALA A 1 161 ? -8.301 1.592 1.799 1.00 89.69 161 ALA A CA 1
ATOM 1305 C C . ALA A 1 161 ? -7.210 2.666 1.633 1.00 89.69 161 ALA A C 1
ATOM 1307 O O . ALA A 1 161 ? -7.528 3.807 1.298 1.00 89.69 161 ALA A O 1
ATOM 1308 N N . LEU A 1 162 ? -5.929 2.292 1.751 1.00 91.12 162 LEU A N 1
ATOM 1309 C CA . LEU A 1 162 ? -4.804 3.196 1.472 1.00 91.12 162 LEU A CA 1
ATOM 1310 C C . LEU A 1 162 ? -4.834 3.704 0.026 1.00 91.12 162 LEU A C 1
ATOM 1312 O O . LEU A 1 162 ? -4.804 4.910 -0.214 1.00 91.12 162 LEU A O 1
ATOM 1316 N N . TRP A 1 163 ? -4.966 2.804 -0.953 1.00 89.88 163 TRP A N 1
ATOM 1317 C CA . TRP A 1 163 ? -4.990 3.174 -2.373 1.00 89.88 163 TRP A CA 1
ATOM 1318 C C . TRP A 1 163 ? -6.210 3.985 -2.798 1.00 89.88 163 TRP A C 1
ATOM 1320 O O . TRP A 1 163 ? -6.168 4.601 -3.856 1.00 89.88 163 TRP A O 1
ATOM 1330 N N . ARG A 1 164 ? -7.291 4.020 -2.018 1.00 88.75 164 ARG A N 1
ATOM 1331 C CA . ARG A 1 164 ? -8.420 4.927 -2.276 1.00 88.75 164 ARG A CA 1
ATOM 1332 C C . ARG A 1 164 ? -8.126 6.366 -1.856 1.00 88.75 164 ARG A C 1
ATOM 1334 O O . ARG A 1 164 ? -8.734 7.286 -2.397 1.00 88.75 164 ARG A O 1
ATOM 1341 N N . SER A 1 165 ? -7.159 6.550 -0.965 1.00 91.12 165 SER A N 1
ATOM 1342 C CA . SER A 1 165 ? -6.828 7.833 -0.347 1.00 91.12 165 SER A CA 1
ATOM 1343 C C . SER A 1 165 ? -5.380 8.246 -0.603 1.00 91.12 165 SER A C 1
ATOM 1345 O O . SER A 1 165 ? -4.779 8.932 0.211 1.00 91.12 165 SER A O 1
ATOM 1347 N N . TYR A 1 166 ? -4.779 7.803 -1.704 1.00 91.31 166 TYR A N 1
ATOM 1348 C CA . TYR A 1 166 ? -3.398 8.148 -2.041 1.00 91.31 166 TYR A CA 1
ATOM 1349 C C . TYR A 1 166 ? -3.198 9.655 -2.277 1.00 91.31 166 TYR A C 1
ATOM 1351 O O . TYR A 1 166 ? -4.100 10.356 -2.750 1.00 91.31 166 TYR A O 1
ATOM 1359 N N . ASN A 1 167 ? -1.985 10.144 -2.006 1.00 93.12 167 ASN A N 1
ATOM 1360 C CA . ASN A 1 167 ? -1.670 11.565 -2.123 1.00 93.12 167 ASN A CA 1
ATOM 1361 C C . ASN A 1 167 ? -1.445 11.998 -3.582 1.00 93.12 167 ASN A C 1
ATOM 1363 O O . ASN A 1 167 ? -0.702 11.370 -4.340 1.00 93.12 167 ASN A O 1
ATOM 1367 N N . LYS A 1 168 ? -2.076 13.118 -3.956 1.00 90.75 168 LYS A N 1
ATOM 1368 C CA . LYS A 1 168 ? -1.969 13.774 -5.277 1.00 90.75 168 LYS A CA 1
ATOM 1369 C C . LYS A 1 168 ? -1.145 15.071 -5.233 1.00 90.75 168 LYS A C 1
ATOM 1371 O O . LYS A 1 168 ? -1.317 15.938 -6.082 1.00 90.75 168 LYS A O 1
ATOM 1376 N N . GLY A 1 169 ? -0.334 15.261 -4.187 1.00 91.06 169 GLY A N 1
ATOM 1377 C CA . GLY A 1 169 ? 0.416 16.504 -3.960 1.00 91.06 169 GLY A CA 1
ATOM 1378 C C . GLY A 1 169 ? -0.417 17.670 -3.420 1.00 91.06 169 GLY A C 1
ATOM 1379 O O . GLY A 1 169 ? -0.031 18.823 -3.574 1.00 91.06 169 GLY A O 1
ATOM 1380 N N . SER A 1 170 ? -1.573 17.385 -2.816 1.00 92.50 170 SER A N 1
ATOM 1381 C CA . SER A 1 170 ? -2.430 18.377 -2.162 1.00 92.50 170 SER A CA 1
ATOM 1382 C C . SER A 1 170 ? -2.646 17.988 -0.704 1.00 92.50 170 SER A C 1
ATOM 1384 O O . SER A 1 170 ? -2.830 16.807 -0.416 1.00 92.50 170 SER A O 1
ATOM 1386 N N . GLY A 1 171 ? -2.654 18.984 0.183 1.00 92.88 171 GLY A N 1
ATOM 1387 C CA . GLY A 1 171 ? -2.735 18.794 1.628 1.00 92.88 171 GLY A CA 1
ATOM 1388 C C . GLY A 1 171 ? -1.362 18.723 2.293 1.00 92.88 171 GLY A C 1
ATOM 1389 O O . GLY A 1 171 ? -0.322 18.937 1.660 1.00 92.88 171 GLY A O 1
ATOM 1390 N N . PHE A 1 172 ? -1.380 18.432 3.586 1.00 93.44 172 PHE A N 1
ATOM 1391 C CA . PHE A 1 172 ? -0.199 18.418 4.436 1.00 93.44 172 PHE A CA 1
ATOM 1392 C C . PHE A 1 172 ? -0.116 17.126 5.241 1.00 93.44 172 PHE A C 1
ATOM 1394 O O . PHE A 1 172 ? -1.127 16.468 5.508 1.00 93.44 172 PHE A O 1
ATOM 1401 N N . ASP A 1 173 ? 1.102 16.763 5.621 1.00 90.38 173 ASP A N 1
ATOM 1402 C CA . ASP A 1 173 ? 1.320 15.742 6.629 1.00 90.38 173 ASP A CA 1
ATOM 1403 C C . ASP A 1 173 ? 1.030 16.286 8.039 1.00 90.38 173 ASP A C 1
ATOM 1405 O O . ASP A 1 173 ? 0.731 17.468 8.239 1.00 90.38 173 ASP A O 1
ATOM 1409 N N . ILE A 1 174 ? 1.129 15.424 9.051 1.00 85.00 174 ILE A N 1
ATOM 1410 C CA . ILE A 1 174 ? 0.895 15.840 10.441 1.00 85.00 174 ILE A CA 1
ATOM 1411 C C . ILE A 1 174 ? 1.911 16.881 10.960 1.00 85.00 174 ILE A C 1
ATOM 1413 O O . ILE A 1 174 ? 1.652 17.575 11.944 1.00 85.00 174 ILE A O 1
ATOM 1417 N N . GLN A 1 175 ? 3.060 17.019 10.298 1.00 87.50 175 GLN A N 1
ATOM 1418 C CA . GLN A 1 175 ? 4.101 18.005 10.599 1.00 87.50 175 GLN A CA 1
ATOM 1419 C C . GLN A 1 175 ? 3.895 19.313 9.818 1.00 87.50 175 GLN A C 1
ATOM 1421 O O . GLN A 1 175 ? 4.736 20.206 9.898 1.00 87.50 175 GLN A O 1
ATOM 1426 N N . HIS A 1 176 ? 2.765 19.448 9.114 1.00 90.12 176 HIS A N 1
ATOM 1427 C CA . HIS A 1 176 ? 2.435 20.563 8.227 1.00 90.12 176 HIS A CA 1
ATOM 1428 C C . HIS A 1 176 ? 3.407 20.719 7.044 1.00 90.12 176 HIS A C 1
ATOM 1430 O O . HIS A 1 176 ? 3.511 21.798 6.456 1.00 90.12 176 HIS A O 1
ATOM 1436 N N . ALA A 1 177 ? 4.112 19.654 6.655 1.00 91.19 177 ALA A N 1
ATOM 1437 C CA . ALA A 1 177 ? 4.875 19.635 5.415 1.00 91.19 177 ALA A CA 1
ATOM 1438 C C . ALA A 1 177 ? 3.958 19.256 4.238 1.00 91.19 177 ALA A C 1
ATOM 1440 O O . ALA A 1 177 ? 3.052 18.435 4.396 1.00 91.19 177 ALA A O 1
ATOM 1441 N N . PRO A 1 178 ? 4.159 19.839 3.043 1.00 92.94 178 PRO A N 1
ATOM 1442 C CA . PRO A 1 178 ? 3.367 19.486 1.873 1.00 92.94 178 PRO A CA 1
ATOM 1443 C C . PRO A 1 178 ? 3.600 18.022 1.492 1.00 92.94 178 PRO A C 1
ATOM 1445 O O . PRO A 1 178 ? 4.742 17.564 1.382 1.00 92.94 178 PRO A O 1
ATOM 1448 N N . VAL A 1 179 ? 2.510 17.293 1.256 1.00 93.06 179 VAL A N 1
ATOM 1449 C CA . VAL A 1 179 ? 2.596 15.888 0.844 1.00 93.06 179 VAL A CA 1
ATOM 1450 C C . VAL A 1 179 ? 3.105 15.760 -0.588 1.00 93.06 179 VAL A C 1
ATOM 1452 O O . VAL A 1 179 ? 2.915 16.641 -1.429 1.00 93.06 179 VAL A O 1
ATOM 1455 N N . ARG A 1 180 ? 3.740 14.628 -0.895 1.00 88.94 180 ARG A N 1
ATOM 1456 C CA . ARG A 1 180 ? 4.257 14.365 -2.243 1.00 88.94 180 ARG A CA 1
ATOM 1457 C C . ARG A 1 180 ? 3.135 13.969 -3.200 1.00 88.94 180 ARG A C 1
ATOM 1459 O O . ARG A 1 180 ? 2.147 13.353 -2.802 1.00 88.94 180 ARG A O 1
ATOM 1466 N N . ASP A 1 181 ? 3.313 14.288 -4.479 1.00 91.00 181 ASP A N 1
ATOM 1467 C CA . ASP A 1 181 ? 2.450 13.768 -5.535 1.00 91.00 181 ASP A CA 1
ATOM 1468 C C . ASP A 1 181 ? 2.932 12.393 -5.992 1.00 91.00 181 ASP A C 1
ATOM 1470 O O . ASP A 1 181 ? 3.957 12.255 -6.665 1.00 91.00 181 ASP A O 1
ATOM 1474 N N . MET A 1 182 ? 2.171 11.364 -5.633 1.00 89.00 182 MET A N 1
ATOM 1475 C CA . MET A 1 182 ? 2.450 10.006 -6.070 1.00 89.00 182 MET A CA 1
ATOM 1476 C C . MET A 1 182 ? 2.211 9.833 -7.576 1.00 89.00 182 MET A C 1
ATOM 1478 O O . MET A 1 182 ? 2.890 9.028 -8.215 1.00 89.00 182 MET A O 1
ATOM 1482 N N . CYS A 1 183 ? 1.279 10.590 -8.166 1.00 89.81 183 CYS A N 1
ATOM 1483 C CA . CYS A 1 183 ? 0.940 10.433 -9.576 1.00 89.81 183 CYS A CA 1
ATOM 1484 C C . CYS A 1 183 ? 2.014 10.943 -10.509 1.00 89.81 183 CYS A C 1
ATOM 1486 O O . CYS A 1 183 ? 2.267 10.280 -11.505 1.00 89.81 183 CYS A O 1
ATOM 1488 N N . SER A 1 184 ? 2.713 12.019 -10.154 1.00 89.25 184 SER A N 1
ATOM 1489 C CA . SER A 1 184 ? 3.880 12.485 -10.907 1.00 89.25 184 SER A CA 1
ATOM 1490 C C . SER A 1 184 ? 4.899 11.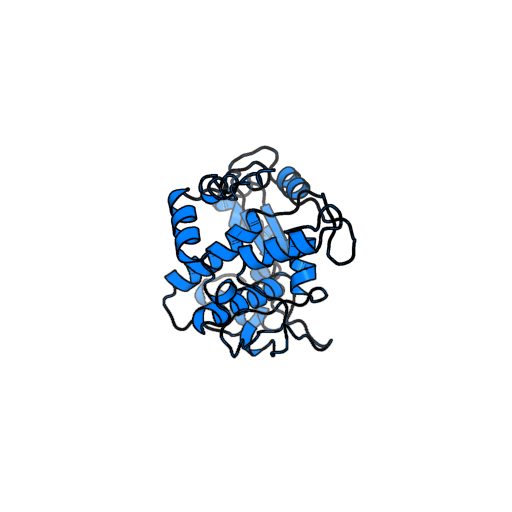365 -11.160 1.00 89.25 184 SER A C 1
ATOM 1492 O O . SER A 1 184 ? 5.381 11.214 -12.279 1.00 89.25 184 SER A O 1
ATOM 1494 N N . ALA A 1 185 ? 5.196 10.532 -10.155 1.00 83.31 185 ALA A N 1
ATOM 1495 C CA . ALA A 1 185 ? 6.131 9.415 -10.312 1.00 83.31 185 ALA A CA 1
ATOM 1496 C C . ALA A 1 185 ? 5.557 8.294 -11.196 1.00 83.31 185 ALA A C 1
ATOM 1498 O O . ALA A 1 185 ? 6.245 7.781 -12.078 1.00 83.31 185 ALA A O 1
ATOM 1499 N N . VAL A 1 186 ? 4.288 7.933 -10.991 1.00 84.19 186 VAL A N 1
ATOM 1500 C CA . VAL A 1 186 ? 3.598 6.910 -11.797 1.00 84.19 186 VAL A CA 1
ATOM 1501 C C . VAL A 1 186 ? 3.502 7.347 -13.263 1.00 84.19 186 VAL A C 1
ATOM 1503 O O . VAL A 1 186 ? 3.786 6.559 -14.163 1.00 84.19 186 VAL A O 1
ATOM 1506 N N . ASP A 1 187 ? 3.157 8.606 -13.514 1.00 87.12 187 ASP A N 1
ATOM 1507 C CA . ASP A 1 187 ? 3.041 9.187 -14.849 1.00 87.12 187 ASP A CA 1
ATOM 1508 C C . ASP A 1 187 ? 4.410 9.324 -15.525 1.00 87.12 187 ASP A C 1
ATOM 1510 O O . ASP A 1 187 ? 4.517 9.073 -16.723 1.00 87.12 187 ASP A O 1
ATOM 1514 N N . ALA A 1 188 ? 5.472 9.632 -14.776 1.00 85.62 188 ALA A N 1
ATOM 1515 C CA . ALA A 1 188 ? 6.832 9.657 -15.311 1.00 85.62 188 ALA A CA 1
ATOM 1516 C C . ALA A 1 188 ? 7.320 8.267 -15.758 1.00 85.62 188 ALA A C 1
ATOM 1518 O O . ALA A 1 188 ? 8.001 8.158 -16.776 1.00 85.62 188 ALA A O 1
ATOM 1519 N N . ILE A 1 189 ? 6.971 7.205 -15.021 1.00 79.69 189 ILE A N 1
ATOM 1520 C CA . ILE A 1 189 ? 7.413 5.833 -15.326 1.00 79.69 189 ILE A CA 1
ATOM 1521 C C . ILE A 1 189 ? 6.569 5.206 -16.439 1.00 79.69 189 ILE A C 1
ATOM 1523 O O . ILE A 1 189 ? 7.099 4.550 -17.335 1.00 79.69 189 ILE A O 1
ATOM 1527 N N . PHE A 1 190 ? 5.250 5.373 -16.373 1.00 82.50 190 PHE A N 1
ATOM 1528 C CA . PHE A 1 190 ? 4.314 4.627 -17.213 1.00 82.50 190 PHE A CA 1
ATOM 1529 C C . PHE A 1 190 ? 3.625 5.473 -18.287 1.00 82.50 190 PHE A C 1
ATOM 1531 O O . PHE A 1 190 ? 2.912 4.925 -19.131 1.00 82.50 190 PHE A O 1
ATOM 1538 N N . GLY A 1 191 ? 3.788 6.799 -18.266 1.00 77.88 191 GLY A N 1
ATOM 1539 C CA . GLY A 1 191 ? 3.021 7.712 -19.114 1.00 77.88 191 GLY A CA 1
ATOM 1540 C C . GLY A 1 191 ? 1.512 7.540 -18.917 1.00 77.88 191 GLY A C 1
ATOM 1541 O O . GLY A 1 191 ? 1.060 6.961 -17.938 1.00 77.88 191 GLY A O 1
ATOM 1542 N N . GLY A 1 192 ? 0.694 7.960 -19.882 1.00 70.81 192 GLY A N 1
ATOM 1543 C CA . GLY A 1 192 ? -0.767 7.769 -19.842 1.00 70.81 192 GLY A CA 1
ATOM 1544 C C . GLY A 1 192 ? -1.254 6.328 -20.077 1.00 70.81 192 GLY A C 1
ATOM 1545 O O . GLY A 1 192 ? -2.440 6.121 -20.347 1.00 70.81 192 GLY A O 1
ATOM 1546 N N . VAL A 1 193 ? -0.368 5.326 -20.040 1.00 72.12 193 VAL A N 1
ATOM 1547 C CA . VAL A 1 193 ? -0.715 3.930 -20.338 1.00 72.12 193 VAL A CA 1
ATOM 1548 C C . VAL A 1 193 ? -1.553 3.346 -19.198 1.00 72.12 193 VAL A C 1
ATOM 1550 O O . VAL A 1 193 ? -1.190 3.427 -18.025 1.00 72.12 193 VAL A O 1
ATOM 1553 N N . ARG A 1 194 ? -2.698 2.746 -19.551 1.00 64.50 194 ARG A N 1
ATOM 1554 C CA . ARG A 1 194 ? -3.672 2.208 -18.582 1.00 64.50 194 ARG A CA 1
ATOM 1555 C C . ARG A 1 194 ? -3.249 0.881 -17.943 1.00 64.50 194 ARG A C 1
ATOM 1557 O O . ARG A 1 194 ? -3.603 0.645 -16.797 1.00 64.50 194 ARG A O 1
ATOM 1564 N N . ALA A 1 195 ? -2.519 0.037 -18.672 1.00 68.56 195 ALA A N 1
ATOM 1565 C CA . ALA A 1 195 ? -2.053 -1.275 -18.216 1.00 68.56 195 ALA A CA 1
ATOM 1566 C C . ALA A 1 195 ? -0.642 -1.556 -18.770 1.00 68.56 195 ALA A C 1
ATOM 1568 O O . ALA A 1 195 ? -0.492 -2.319 -19.727 1.00 68.56 195 ALA A O 1
ATOM 1569 N N . PRO A 1 196 ? 0.391 -0.866 -18.259 1.00 75.12 196 PRO A N 1
ATOM 1570 C CA . PRO A 1 196 ? 1.756 -1.080 -18.715 1.00 75.12 196 PRO A CA 1
ATOM 1571 C C . PRO A 1 196 ? 2.226 -2.487 -18.325 1.00 75.12 196 PRO A C 1
ATOM 1573 O O . PRO A 1 196 ? 1.980 -2.943 -17.211 1.00 75.12 196 PRO A O 1
ATOM 1576 N N . VAL A 1 197 ? 2.932 -3.162 -19.231 1.00 81.19 197 VAL A N 1
ATOM 1577 C CA . VAL A 1 197 ? 3.766 -4.318 -18.876 1.00 81.19 197 VAL A CA 1
ATOM 1578 C C . VAL A 1 197 ? 5.092 -3.762 -18.376 1.00 81.19 197 VAL A C 1
ATOM 1580 O O . VAL A 1 197 ? 5.668 -2.893 -19.030 1.00 81.19 197 VAL A O 1
ATOM 1583 N N . TYR A 1 198 ? 5.551 -4.217 -17.215 1.00 85.50 198 TYR A N 1
ATOM 1584 C CA . TYR A 1 198 ? 6.792 -3.764 -16.593 1.00 85.50 198 TYR A CA 1
ATOM 1585 C C . TYR A 1 198 ? 7.424 -4.883 -15.776 1.00 85.50 198 TYR A C 1
ATOM 1587 O O . TYR A 1 198 ? 6.748 -5.823 -15.359 1.00 85.50 198 TYR A O 1
ATOM 1595 N N . SER A 1 199 ? 8.724 -4.754 -15.533 1.00 85.62 199 SER A N 1
ATOM 1596 C CA . SER A 1 199 ? 9.457 -5.619 -14.611 1.00 85.62 199 SER A CA 1
ATOM 1597 C C . SER A 1 199 ? 9.806 -4.841 -13.352 1.00 85.62 199 SER A C 1
ATOM 1599 O O . SER A 1 199 ? 10.153 -3.663 -13.429 1.00 85.62 199 SER A O 1
ATOM 1601 N N . VAL A 1 200 ? 9.735 -5.490 -12.192 1.00 84.00 200 VAL A N 1
ATOM 1602 C CA . VAL A 1 200 ? 10.227 -4.917 -10.935 1.00 84.00 200 VAL A CA 1
ATOM 1603 C C . VAL A 1 200 ? 11.392 -5.750 -10.450 1.00 84.00 200 VAL A C 1
ATOM 1605 O O . VAL A 1 200 ? 11.265 -6.961 -10.279 1.00 84.00 200 VAL A O 1
ATOM 1608 N N . VAL A 1 201 ? 12.513 -5.087 -10.200 1.00 80.38 201 VAL A N 1
ATOM 1609 C CA . VAL A 1 201 ? 13.677 -5.688 -9.558 1.00 80.38 201 VAL A CA 1
ATOM 1610 C C . VAL A 1 201 ? 13.761 -5.115 -8.153 1.00 80.38 201 VAL A C 1
ATOM 1612 O O . VAL A 1 201 ? 13.921 -3.908 -7.970 1.00 80.38 201 VAL A O 1
ATOM 1615 N N . HIS A 1 202 ? 13.604 -5.980 -7.155 1.00 76.00 202 HIS A N 1
ATOM 1616 C CA . HIS A 1 202 ? 13.734 -5.606 -5.753 1.00 76.00 202 HIS A CA 1
ATOM 1617 C C . HIS A 1 202 ? 15.153 -5.896 -5.274 1.00 76.00 202 HIS A C 1
ATOM 1619 O O . HIS A 1 202 ? 15.514 -7.051 -5.068 1.00 76.00 202 HIS A O 1
ATOM 1625 N N . SER A 1 203 ? 15.923 -4.835 -5.048 1.00 72.44 203 SER A N 1
ATOM 1626 C CA . SER A 1 203 ? 17.240 -4.893 -4.425 1.00 72.44 203 SER A CA 1
ATOM 1627 C C . SER A 1 203 ? 17.123 -4.648 -2.943 1.00 72.44 203 SER A C 1
ATOM 1629 O O . SER A 1 203 ? 16.791 -3.544 -2.507 1.00 72.44 203 SER A O 1
ATOM 1631 N N . ARG A 1 204 ? 17.385 -5.695 -2.167 1.00 67.25 204 ARG A N 1
ATOM 1632 C CA . ARG A 1 204 ? 17.430 -5.625 -0.713 1.00 67.25 204 ARG A CA 1
ATOM 1633 C C . ARG A 1 204 ? 18.827 -6.000 -0.262 1.00 67.25 204 ARG A C 1
ATOM 1635 O O . ARG A 1 204 ? 19.289 -7.091 -0.583 1.00 67.25 204 ARG A O 1
ATOM 1642 N N . SER A 1 205 ? 19.451 -5.119 0.507 1.00 65.06 205 SER A N 1
ATOM 1643 C CA . SER A 1 205 ? 20.611 -5.486 1.304 1.00 65.06 205 SER A CA 1
ATOM 1644 C C . SER A 1 205 ? 20.140 -6.473 2.371 1.00 65.06 205 SER A C 1
ATOM 1646 O O . SER A 1 205 ? 19.257 -6.171 3.177 1.00 65.06 205 SER A O 1
ATOM 1648 N N . LEU A 1 206 ? 20.675 -7.691 2.327 1.00 64.12 206 LEU A N 1
ATOM 1649 C CA . LEU A 1 206 ? 20.404 -8.739 3.315 1.00 64.12 206 LEU A CA 1
ATOM 1650 C C . LEU A 1 206 ? 21.473 -8.777 4.421 1.00 64.12 206 LEU A C 1
ATOM 1652 O O . LEU A 1 206 ? 21.589 -9.795 5.109 1.00 64.12 206 LEU A O 1
ATOM 1656 N N . GLU A 1 207 ? 22.233 -7.685 4.587 1.00 64.81 207 GLU A N 1
ATOM 1657 C CA . GLU A 1 207 ? 23.336 -7.557 5.551 1.00 64.81 207 GLU A CA 1
ATOM 1658 C C . GLU A 1 207 ? 24.208 -8.841 5.571 1.00 64.81 207 GLU A C 1
ATOM 1660 O O . GLU A 1 207 ? 24.399 -9.487 4.535 1.00 64.81 207 GLU A O 1
ATOM 1665 N N . ASP A 1 208 ? 24.712 -9.264 6.732 1.00 63.25 208 ASP A N 1
ATOM 1666 C CA . ASP A 1 208 ? 25.605 -10.429 6.865 1.00 63.25 208 ASP A CA 1
ATOM 1667 C C . ASP A 1 208 ? 24.935 -11.784 6.537 1.00 63.25 208 ASP A C 1
ATOM 1669 O O . ASP A 1 208 ? 25.605 -12.810 6.387 1.00 63.25 208 ASP A O 1
ATOM 1673 N N . VAL A 1 209 ? 23.604 -11.818 6.406 1.00 68.75 209 VAL A N 1
ATOM 1674 C CA . VAL A 1 209 ? 22.823 -13.044 6.159 1.00 68.75 209 VAL A CA 1
ATOM 1675 C C . VAL A 1 209 ? 22.632 -13.304 4.656 1.00 68.75 209 VAL A C 1
ATOM 1677 O O . VAL A 1 209 ? 22.358 -14.437 4.244 1.00 68.75 209 VAL A O 1
ATOM 1680 N N . GLY A 1 210 ? 22.831 -12.284 3.814 1.00 70.00 210 GLY A N 1
ATOM 1681 C CA . GLY A 1 210 ? 22.605 -12.345 2.368 1.00 70.00 210 GLY A CA 1
ATOM 1682 C C . GLY A 1 210 ? 23.438 -13.402 1.654 1.00 70.00 210 GLY A C 1
ATOM 1683 O O . GLY A 1 210 ? 22.898 -14.182 0.868 1.00 70.00 210 GLY A O 1
ATOM 1684 N N . MET A 1 211 ? 24.729 -13.494 1.982 1.00 73.75 211 MET A N 1
ATOM 1685 C CA . MET A 1 211 ? 25.634 -14.503 1.416 1.00 73.75 211 MET A CA 1
ATOM 1686 C C . MET A 1 211 ? 25.225 -15.926 1.794 1.00 73.75 211 MET A C 1
ATOM 1688 O O . MET A 1 211 ? 25.269 -16.826 0.956 1.00 73.75 211 MET A O 1
ATOM 1692 N N . TYR A 1 212 ? 24.795 -16.140 3.040 1.00 77.81 212 TYR A N 1
ATOM 1693 C CA . TYR A 1 212 ? 24.365 -17.455 3.509 1.00 77.81 212 TYR A CA 1
ATOM 1694 C C . TYR A 1 212 ? 23.089 -17.920 2.793 1.00 77.81 212 TYR A C 1
ATOM 1696 O O . TYR A 1 212 ? 23.042 -19.034 2.268 1.00 77.81 212 TYR A O 1
ATOM 1704 N N . LEU A 1 213 ? 22.076 -17.050 2.710 1.00 74.88 213 LEU A N 1
ATOM 1705 C CA . LEU A 1 213 ? 20.825 -17.343 2.004 1.00 74.88 213 LEU A CA 1
ATOM 1706 C C . LEU A 1 213 ? 21.055 -17.553 0.503 1.00 74.88 213 LEU A C 1
ATOM 1708 O O . LEU A 1 213 ? 20.558 -18.528 -0.061 1.00 74.88 213 LEU A O 1
ATOM 1712 N N . SER A 1 214 ? 21.844 -16.684 -0.131 1.00 75.94 214 SER A N 1
ATOM 1713 C CA . SER A 1 214 ? 22.133 -16.771 -1.568 1.00 75.94 214 SER A CA 1
ATOM 1714 C C . SER A 1 214 ? 22.917 -18.032 -1.906 1.00 75.94 214 SER A C 1
ATOM 1716 O O . SER A 1 214 ? 22.633 -18.669 -2.916 1.00 75.94 214 SER A O 1
ATOM 1718 N N . LYS A 1 215 ? 23.830 -18.470 -1.029 1.00 79.19 215 LYS A N 1
ATOM 1719 C CA . LYS A 1 215 ? 24.536 -19.746 -1.185 1.00 79.19 215 LYS A CA 1
ATOM 1720 C C . LYS A 1 215 ? 23.591 -20.946 -1.106 1.00 79.19 215 LYS A C 1
ATOM 1722 O O . LYS A 1 215 ? 23.667 -21.824 -1.956 1.00 79.19 215 LYS A O 1
ATOM 1727 N N . MET A 1 216 ? 22.647 -20.962 -0.162 1.00 80.19 216 MET A N 1
ATOM 1728 C CA . MET A 1 216 ? 21.643 -22.035 -0.105 1.00 80.19 216 MET A CA 1
ATOM 1729 C C . MET A 1 216 ? 20.768 -22.094 -1.367 1.00 80.19 216 MET A C 1
ATOM 1731 O O . MET A 1 216 ? 20.414 -23.180 -1.827 1.00 80.19 216 MET A O 1
ATOM 1735 N N . VAL A 1 217 ? 20.408 -20.938 -1.935 1.00 78.19 217 VAL A N 1
ATOM 1736 C CA . VAL A 1 217 ? 19.654 -20.863 -3.198 1.00 78.19 217 VAL A CA 1
ATOM 1737 C C . VAL A 1 217 ? 20.522 -21.318 -4.376 1.00 78.19 217 VAL A C 1
ATOM 1739 O O . VAL A 1 217 ? 20.055 -22.113 -5.190 1.00 78.19 217 VAL A O 1
ATOM 1742 N N . SER A 1 218 ? 21.782 -20.880 -4.434 1.00 82.25 218 SER A N 1
ATOM 1743 C CA . SER A 1 218 ? 22.784 -21.309 -5.417 1.00 82.25 218 SER A CA 1
ATOM 1744 C C . SER A 1 218 ? 22.927 -22.827 -5.449 1.00 82.25 218 SER A C 1
ATOM 1746 O O . SER A 1 218 ? 22.791 -23.435 -6.505 1.00 82.25 218 SER A O 1
ATOM 1748 N N . ASP A 1 219 ? 23.128 -23.457 -4.291 1.00 84.00 219 ASP A N 1
ATOM 1749 C CA . ASP A 1 219 ? 23.335 -24.906 -4.189 1.00 84.00 219 ASP A CA 1
ATOM 1750 C C . ASP A 1 219 ? 22.118 -25.707 -4.686 1.00 84.00 219 ASP A C 1
ATOM 1752 O O . ASP A 1 219 ? 22.253 -26.838 -5.153 1.00 84.00 219 ASP A O 1
ATOM 1756 N N . LYS A 1 220 ? 20.917 -25.120 -4.609 1.00 83.69 220 LYS A N 1
ATOM 1757 C CA . LYS A 1 220 ? 19.660 -25.770 -4.997 1.00 83.69 220 LYS A CA 1
ATOM 1758 C C . LYS A 1 220 ? 19.235 -25.491 -6.441 1.00 83.69 220 LYS A C 1
ATOM 1760 O O . LYS A 1 220 ? 18.605 -26.350 -7.054 1.00 83.69 220 LYS A O 1
ATOM 1765 N N . PHE A 1 221 ? 19.525 -24.301 -6.962 1.00 79.69 221 PHE A N 1
ATOM 1766 C CA . PHE A 1 221 ? 18.977 -23.812 -8.233 1.00 79.69 221 PHE A CA 1
ATOM 1767 C C . PHE A 1 221 ? 20.040 -23.346 -9.241 1.00 79.69 221 PHE A C 1
ATOM 1769 O O . PHE A 1 221 ? 19.693 -23.040 -10.377 1.00 79.69 221 PHE A O 1
ATOM 1776 N N . GLY A 1 222 ? 21.320 -23.319 -8.859 1.00 79.25 222 GLY A N 1
ATOM 1777 C CA . GLY A 1 222 ? 22.443 -22.995 -9.745 1.00 79.25 222 GLY A CA 1
ATOM 1778 C C . GLY A 1 222 ? 22.657 -21.503 -10.018 1.00 79.25 222 GLY A C 1
ATOM 1779 O O . GLY A 1 222 ? 23.361 -21.161 -10.965 1.00 79.25 222 GLY A O 1
ATOM 1780 N N . CYS A 1 223 ? 22.057 -20.606 -9.232 1.00 75.88 223 CYS A N 1
ATOM 1781 C CA . CYS A 1 223 ? 22.281 -19.164 -9.365 1.00 75.88 223 CYS A CA 1
ATOM 1782 C C . CYS A 1 223 ? 23.609 -18.756 -8.721 1.00 75.88 223 CYS A C 1
ATOM 1784 O O . CYS A 1 223 ? 23.817 -19.070 -7.556 1.00 75.88 223 CYS A O 1
ATOM 1786 N N . ASP A 1 224 ? 24.461 -17.998 -9.417 1.00 80.19 224 ASP A N 1
ATOM 1787 C CA . ASP A 1 224 ? 25.666 -17.436 -8.795 1.00 80.19 224 ASP A CA 1
ATOM 1788 C C . ASP A 1 224 ? 25.275 -16.511 -7.621 1.00 80.19 224 ASP A C 1
ATOM 1790 O O . ASP A 1 224 ? 24.527 -15.547 -7.827 1.00 80.19 224 ASP A O 1
ATOM 1794 N N . PRO A 1 225 ? 25.734 -16.795 -6.389 1.00 75.44 225 PRO A N 1
ATOM 1795 C CA . PRO A 1 225 ? 25.275 -16.088 -5.201 1.00 75.44 225 PRO A CA 1
ATOM 1796 C C . PRO A 1 225 ? 25.791 -14.649 -5.138 1.00 75.44 225 PRO A C 1
ATOM 1798 O O . PRO A 1 225 ? 25.110 -13.804 -4.569 1.00 75.44 225 PRO A O 1
ATOM 1801 N N . ILE A 1 226 ? 26.960 -14.360 -5.719 1.00 77.75 226 ILE A N 1
ATOM 1802 C CA . ILE A 1 226 ? 27.540 -13.012 -5.741 1.00 77.75 226 ILE A CA 1
ATOM 1803 C C . ILE A 1 226 ? 26.806 -12.177 -6.785 1.00 77.75 226 ILE A C 1
ATOM 1805 O O . ILE A 1 226 ? 26.341 -11.084 -6.479 1.00 77.75 226 ILE A O 1
ATOM 1809 N N . ALA A 1 227 ? 26.617 -12.715 -7.990 1.00 75.44 227 ALA A N 1
ATOM 1810 C CA . ALA A 1 227 ? 25.897 -12.014 -9.048 1.00 75.44 227 ALA A CA 1
ATOM 1811 C C . ALA A 1 227 ? 24.430 -11.739 -8.664 1.00 75.44 227 ALA A C 1
ATOM 1813 O O . ALA A 1 227 ? 23.904 -10.669 -8.972 1.00 75.44 227 ALA A O 1
ATOM 1814 N N . ALA A 1 228 ? 23.788 -12.675 -7.952 1.00 73.56 228 ALA A N 1
ATOM 1815 C CA . ALA A 1 228 ? 22.436 -12.505 -7.424 1.00 73.56 228 ALA A CA 1
ATOM 1816 C C . ALA A 1 228 ? 22.346 -11.459 -6.302 1.00 73.56 228 ALA A C 1
ATOM 1818 O O . ALA A 1 228 ? 21.313 -10.804 -6.179 1.00 73.56 228 ALA A O 1
ATOM 1819 N N . LEU A 1 229 ? 23.401 -11.297 -5.496 1.00 74.50 229 LEU A N 1
ATOM 1820 C CA . LEU A 1 229 ? 23.457 -10.266 -4.460 1.00 74.50 229 LEU A CA 1
ATOM 1821 C C . LEU A 1 229 ? 23.720 -8.892 -5.061 1.00 74.50 229 LEU A C 1
ATOM 1823 O O . LEU A 1 229 ? 22.920 -7.990 -4.853 1.00 74.50 229 LEU A O 1
ATOM 1827 N N . GLU A 1 230 ? 24.780 -8.754 -5.858 1.00 76.75 230 GLU A N 1
ATOM 1828 C CA . GLU A 1 230 ? 25.188 -7.469 -6.434 1.00 76.75 230 GLU A CA 1
ATOM 1829 C C . GLU A 1 230 ? 24.194 -6.942 -7.478 1.00 76.75 230 GLU A C 1
ATOM 1831 O O . GLU A 1 230 ? 24.122 -5.736 -7.714 1.00 76.75 230 GLU A O 1
ATOM 1836 N N . MET A 1 231 ? 23.445 -7.844 -8.127 1.00 77.50 231 MET A N 1
ATOM 1837 C CA . MET A 1 231 ? 22.473 -7.537 -9.181 1.00 77.50 231 MET A CA 1
ATOM 1838 C C . MET A 1 231 ? 23.007 -6.562 -10.236 1.00 77.50 231 MET A C 1
ATOM 1840 O O . MET A 1 231 ? 22.323 -5.621 -10.652 1.00 77.50 231 MET A O 1
ATOM 1844 N N . GLN A 1 232 ? 24.241 -6.807 -10.686 1.00 82.31 232 GLN A N 1
ATOM 1845 C CA . GLN A 1 232 ? 24.880 -6.020 -11.737 1.00 82.31 232 GLN A CA 1
ATOM 1846 C C . GLN A 1 232 ? 23.984 -5.949 -12.989 1.00 82.31 232 GLN A C 1
ATOM 1848 O O . GLN A 1 232 ? 23.248 -6.904 -13.279 1.00 82.31 232 GLN A O 1
ATOM 1853 N N . PRO A 1 233 ? 24.041 -4.857 -13.774 1.00 84.94 233 PRO A N 1
ATOM 1854 C CA . PRO A 1 233 ? 23.195 -4.685 -14.954 1.00 84.94 233 PRO A CA 1
ATOM 1855 C C . PRO A 1 233 ? 23.226 -5.872 -15.925 1.00 84.94 233 PRO A C 1
ATOM 1857 O O . PRO A 1 233 ? 22.197 -6.221 -16.499 1.00 84.94 233 PRO A O 1
ATOM 1860 N N . GLU A 1 234 ? 24.381 -6.511 -16.105 1.00 87.56 234 GLU A N 1
ATOM 1861 C CA . GLU A 1 234 ? 24.575 -7.677 -16.971 1.00 87.56 234 GLU A CA 1
ATOM 1862 C C . GLU A 1 234 ? 23.807 -8.898 -16.457 1.00 87.56 234 GLU A C 1
ATOM 1864 O O . GLU A 1 234 ? 23.186 -9.606 -17.247 1.00 87.56 234 GLU A O 1
ATOM 1869 N N . TYR A 1 235 ? 23.790 -9.107 -15.138 1.00 85.56 235 TYR A N 1
ATOM 1870 C CA . TYR A 1 235 ? 23.028 -10.182 -14.507 1.00 85.56 235 TYR A CA 1
ATOM 1871 C C . TYR A 1 235 ? 21.521 -9.966 -14.690 1.00 85.56 235 TYR A C 1
ATOM 1873 O O . TYR A 1 235 ? 20.810 -10.864 -15.138 1.00 85.56 235 TYR A O 1
ATOM 1881 N N . VAL A 1 236 ? 21.037 -8.745 -14.435 1.00 85.38 236 VAL A N 1
ATOM 1882 C CA . VAL A 1 236 ? 19.622 -8.391 -14.641 1.00 85.38 236 VAL A CA 1
ATOM 1883 C C . VAL A 1 236 ? 19.223 -8.568 -16.111 1.00 85.38 236 VAL A C 1
ATOM 1885 O O . VAL A 1 236 ? 18.166 -9.131 -16.399 1.00 85.38 236 VAL A O 1
ATOM 1888 N N . LYS A 1 237 ? 20.075 -8.148 -17.055 1.00 89.12 237 LYS A N 1
ATOM 1889 C CA . LYS A 1 237 ? 19.839 -8.351 -18.492 1.00 89.12 237 LYS A CA 1
ATOM 1890 C C . LYS A 1 237 ? 19.785 -9.829 -18.862 1.00 89.12 237 LYS A C 1
ATOM 1892 O O . LYS A 1 237 ? 18.842 -10.220 -19.535 1.00 89.12 237 LYS A O 1
ATOM 1897 N N . ALA A 1 238 ? 20.711 -10.651 -18.370 1.00 88.25 238 ALA A N 1
ATOM 1898 C CA . ALA A 1 238 ? 20.728 -12.087 -18.649 1.00 88.25 238 ALA A CA 1
ATOM 1899 C C . ALA A 1 238 ? 19.445 -12.808 -18.190 1.00 88.25 238 ALA A C 1
ATOM 1901 O O . ALA A 1 238 ? 19.049 -13.797 -18.802 1.00 88.25 238 ALA A O 1
ATOM 1902 N N . VAL A 1 239 ? 18.775 -12.304 -17.146 1.00 85.88 239 VAL A N 1
ATOM 1903 C CA . VAL A 1 239 ? 17.476 -12.822 -16.682 1.00 85.88 239 VAL A CA 1
ATOM 1904 C C . VAL A 1 239 ? 16.312 -12.301 -17.532 1.00 85.88 239 VAL A C 1
ATOM 1906 O O . VAL A 1 239 ? 15.410 -13.063 -17.876 1.00 85.88 239 VAL A O 1
ATOM 1909 N N . LEU A 1 240 ? 16.300 -11.006 -17.859 1.00 90.00 240 LEU A N 1
ATOM 1910 C CA . LEU A 1 240 ? 15.155 -10.357 -18.511 1.00 90.00 240 LEU A CA 1
ATOM 1911 C C . LEU A 1 240 ? 15.151 -10.483 -20.043 1.00 90.00 240 LEU A C 1
ATOM 1913 O O . LEU A 1 240 ? 14.080 -10.455 -20.649 1.00 90.00 240 LEU A O 1
ATOM 1917 N N . GLU A 1 241 ? 16.317 -10.605 -20.679 1.00 92.31 241 GLU A N 1
ATOM 1918 C CA . GLU A 1 241 ? 16.462 -10.680 -22.139 1.00 92.31 241 GLU A CA 1
ATOM 1919 C C . GLU A 1 241 ? 15.801 -11.929 -22.739 1.00 92.31 241 GLU A C 1
ATOM 1921 O O . GLU A 1 241 ? 14.991 -11.768 -23.653 1.00 92.31 241 GLU A O 1
ATOM 1926 N N . PRO A 1 242 ? 16.013 -13.154 -22.210 1.00 92.69 242 PRO A N 1
ATOM 1927 C CA . PRO A 1 242 ? 15.368 -14.354 -22.750 1.00 92.69 242 PRO A CA 1
ATOM 1928 C C . PRO A 1 242 ? 13.841 -14.350 -22.590 1.00 92.69 242 PRO A C 1
ATOM 1930 O O . PRO A 1 242 ? 13.143 -15.085 -23.284 1.00 92.69 242 PRO A O 1
ATOM 1933 N N . LEU A 1 243 ? 13.325 -13.534 -21.666 1.00 89.62 243 LEU A N 1
ATOM 1934 C CA . LEU A 1 243 ? 11.896 -13.357 -21.405 1.00 89.62 243 LEU A CA 1
ATOM 1935 C C . LEU A 1 243 ? 11.277 -12.233 -22.248 1.00 89.62 243 LEU A C 1
ATOM 1937 O O . LEU A 1 243 ? 10.089 -11.951 -22.100 1.00 89.62 243 LEU A O 1
ATOM 1941 N N . ASP A 1 244 ? 12.072 -11.580 -23.103 1.00 90.12 244 ASP A N 1
ATOM 1942 C CA . ASP A 1 244 ? 11.661 -10.426 -23.905 1.00 90.12 244 ASP A CA 1
ATOM 1943 C C . ASP A 1 244 ? 11.098 -9.282 -23.029 1.00 90.12 244 ASP A C 1
ATOM 1945 O O . ASP A 1 244 ? 10.187 -8.550 -23.413 1.00 90.12 244 ASP A O 1
ATOM 1949 N N . LEU A 1 245 ? 11.631 -9.136 -21.805 1.00 88.94 245 LEU A N 1
ATOM 1950 C CA . LEU A 1 245 ? 11.189 -8.141 -20.820 1.00 88.94 245 LEU A CA 1
ATOM 1951 C C . LEU A 1 245 ? 12.010 -6.847 -20.853 1.00 88.94 245 LEU A C 1
ATOM 1953 O O . LEU A 1 245 ? 11.559 -5.830 -20.330 1.00 88.94 245 LEU A O 1
ATOM 1957 N N . LEU A 1 246 ? 13.176 -6.846 -21.509 1.00 89.44 246 LEU A N 1
ATOM 1958 C CA . LEU A 1 246 ? 14.027 -5.654 -21.643 1.00 89.44 246 LEU A CA 1
ATOM 1959 C C . LEU A 1 246 ? 13.402 -4.532 -22.482 1.00 89.44 246 LEU A C 1
ATOM 1961 O O . LEU A 1 246 ? 13.812 -3.379 -22.369 1.00 89.44 246 LEU A O 1
ATOM 1965 N N . LYS A 1 247 ? 12.398 -4.846 -23.308 1.00 88.19 247 LYS A N 1
ATOM 1966 C CA . LYS A 1 247 ? 11.637 -3.852 -24.084 1.00 88.19 247 LYS A CA 1
ATOM 1967 C C . LYS A 1 247 ? 10.610 -3.075 -23.250 1.00 88.19 247 LYS A C 1
ATOM 1969 O O . LYS A 1 247 ? 9.983 -2.149 -23.762 1.00 88.19 247 LYS A O 1
ATOM 1974 N N . HIS A 1 248 ? 10.397 -3.471 -21.996 1.00 86.69 248 HIS A N 1
ATOM 1975 C CA . HIS A 1 248 ? 9.429 -2.875 -21.080 1.00 86.69 248 HIS A CA 1
ATOM 1976 C C . HIS A 1 248 ? 10.133 -2.060 -19.982 1.00 86.69 248 HIS A C 1
ATOM 1978 O O . HIS A 1 248 ? 11.292 -2.337 -19.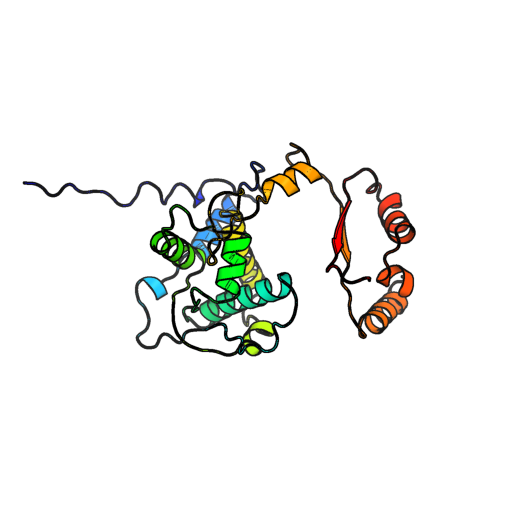674 1.00 86.69 248 HIS A O 1
ATOM 1984 N N . PRO A 1 249 ? 9.461 -1.070 -19.357 1.00 86.19 249 PRO A N 1
ATOM 1985 C CA . PRO A 1 249 ? 10.021 -0.354 -18.215 1.00 86.19 249 PRO A CA 1
ATOM 1986 C C . PRO A 1 249 ? 10.466 -1.311 -17.102 1.00 86.19 249 PRO A C 1
ATOM 1988 O O . PRO A 1 249 ? 9.730 -2.227 -16.722 1.00 86.19 249 PRO A O 1
ATOM 1991 N N . ILE A 1 250 ? 11.661 -1.072 -16.563 1.00 85.06 250 ILE A N 1
ATOM 1992 C CA . ILE A 1 250 ? 12.216 -1.816 -15.430 1.00 85.06 250 ILE A CA 1
ATOM 1993 C C . ILE A 1 250 ? 12.261 -0.871 -14.235 1.00 85.06 250 ILE A C 1
ATOM 1995 O O . ILE A 1 250 ? 12.979 0.128 -14.245 1.00 85.06 250 ILE A O 1
ATOM 1999 N N . ILE A 1 251 ? 11.489 -1.187 -13.200 1.00 84.00 251 ILE A N 1
ATOM 2000 C CA . ILE A 1 251 ? 11.485 -0.445 -11.942 1.00 84.00 251 ILE A CA 1
ATOM 2001 C C . ILE A 1 251 ? 12.473 -1.112 -11.003 1.00 84.00 251 ILE A C 1
ATOM 2003 O O . ILE A 1 251 ? 12.258 -2.239 -10.556 1.00 84.00 251 ILE A O 1
ATOM 2007 N N . PHE A 1 252 ? 13.544 -0.398 -10.682 1.00 77.62 252 PHE A N 1
ATOM 2008 C CA . PHE A 1 252 ? 14.511 -0.849 -9.696 1.00 77.62 252 PHE A CA 1
ATOM 2009 C C . PHE A 1 252 ? 14.146 -0.281 -8.325 1.00 77.62 252 PHE A C 1
ATOM 2011 O O . PHE A 1 252 ? 14.301 0.913 -8.065 1.00 77.62 252 PHE A O 1
ATOM 2018 N N . MET A 1 253 ? 13.627 -1.134 -7.448 1.00 76.31 253 MET A N 1
ATOM 2019 C CA . MET A 1 253 ? 13.345 -0.779 -6.063 1.00 76.31 253 MET A CA 1
ATOM 2020 C C . MET A 1 253 ? 14.547 -1.163 -5.220 1.00 76.31 253 MET A C 1
ATOM 2022 O O . MET A 1 253 ? 14.707 -2.324 -4.855 1.00 76.31 253 MET A O 1
ATOM 2026 N N . THR A 1 254 ? 15.388 -0.181 -4.922 1.00 68.06 254 THR A N 1
ATOM 2027 C CA . THR A 1 254 ? 16.472 -0.338 -3.961 1.00 68.06 254 THR A CA 1
ATOM 2028 C C . THR A 1 254 ? 16.049 0.206 -2.615 1.00 68.06 254 THR A C 1
ATOM 2030 O O . THR A 1 254 ? 15.296 1.173 -2.495 1.00 68.06 254 THR A O 1
ATOM 2033 N N . ASP A 1 255 ? 16.580 -0.418 -1.586 1.00 61.84 255 ASP A N 1
ATOM 2034 C CA . ASP A 1 255 ? 16.523 0.109 -0.251 1.00 61.84 255 ASP A CA 1
ATOM 2035 C C . ASP A 1 255 ? 17.541 1.268 -0.050 1.00 61.84 255 ASP A C 1
ATOM 2037 O O . ASP A 1 255 ? 17.594 1.877 1.005 1.00 61.84 255 ASP A O 1
ATOM 2041 N N . ASN A 1 256 ? 18.284 1.691 -1.077 1.00 57.97 256 ASN A N 1
ATOM 2042 C CA . ASN A 1 256 ? 19.291 2.761 -1.024 1.00 57.97 256 ASN A CA 1
ATOM 2043 C C . ASN A 1 256 ? 20.526 2.402 -0.176 1.00 57.97 256 ASN A C 1
ATOM 2045 O O . ASN A 1 256 ? 21.312 3.278 0.183 1.00 57.97 256 ASN A O 1
ATOM 2049 N N . GLN A 1 257 ? 20.711 1.120 0.144 1.00 57.59 257 GLN A N 1
ATOM 2050 C CA . GLN A 1 257 ? 22.030 0.573 0.430 1.00 57.59 257 GLN A CA 1
ATOM 2051 C C . GLN A 1 257 ? 22.600 -0.009 -0.866 1.00 57.59 257 GLN A C 1
ATOM 2053 O O . GLN A 1 257 ? 21.854 -0.379 -1.777 1.00 57.59 257 GLN A O 1
ATOM 2058 N N . ARG A 1 258 ? 23.932 -0.035 -0.981 1.00 56.00 258 ARG A N 1
ATOM 2059 C CA . ARG A 1 258 ? 24.543 -0.817 -2.055 1.00 56.00 258 ARG A CA 1
ATOM 2060 C C . ARG A 1 258 ? 24.200 -2.290 -1.787 1.00 56.00 258 ARG A C 1
ATOM 2062 O O . ARG A 1 258 ? 24.393 -2.696 -0.639 1.00 56.00 258 ARG A O 1
ATOM 2069 N N . PRO A 1 259 ? 23.639 -3.013 -2.772 1.00 50.38 259 PRO A N 1
ATOM 2070 C CA . PRO A 1 259 ? 23.541 -4.462 -2.684 1.00 50.38 259 PRO A CA 1
ATOM 2071 C C . PRO A 1 259 ? 24.911 -5.094 -2.415 1.00 50.38 259 PRO A C 1
ATOM 2073 O O . PRO A 1 259 ? 25.926 -4.504 -2.864 1.00 50.38 259 PRO A O 1
#